Protein AF-A0A7C6B084-F1 (afdb_monomer_lite)

Sequence (262 aa):
EENTLIFFYSDNGGPTPQTTSRNDPLRGYKGQVFEGGIRVPFLMQWKGVIPAGKVYEKPVMAFDISVTALAAAKIAVPADEPLDGVNLIPFVTGQQTGAPHEVLFWRAGLQHAVRMGDWKLVQTVGAGGQDMLFNLAEDIAETRDLAGEKPEVLRQLQAAFQEWDKQMMPAQWVRQDARSAEADGKPRAGIFQGTSPLRQAGRRIDEIFQAADRDGDAKLSRDEFPRSAVFSAIDADGDGFVTINEVRAYYSTQRTQSSTNP

Foldseek 3Di:
DQLDKDKDKDPWAAPVVVDVGDQPPWDDGDPFPTCNTHPIDIDIDHPNQADPPDDDDADAHPQQVVQLVCVSVVHDDDPVDDGPHHRCRCVRNVVDDDHPDQKDKDDDPPWIWMDGGQKMWTFDDDDPTDIFIDRCVVCVHSPDGCCVVCVVVVVVRVVVHVVVVVPDDPDPDDDQDPVQADPVSHGDPPCPPRAHVVNVVLVVLVVLQVVLCPVPPQKHACVSDPCNVCQVVLPPVPPRIHHSVSVVVSVSVVVVVVVPDD

Structure (mmCIF, N/CA/C/O backbone):
data_AF-A0A7C6B084-F1
#
_entry.id   AF-A0A7C6B084-F1
#
loop_
_atom_site.group_PDB
_atom_site.id
_atom_site.type_symbol
_atom_site.label_atom_id
_atom_site.label_alt_id
_atom_site.label_comp_id
_atom_site.label_asym_id
_atom_site.label_entity_id
_atom_site.label_seq_id
_atom_site.pdbx_PDB_ins_code
_atom_site.Cartn_x
_atom_site.Cartn_y
_atom_site.Cartn_z
_atom_site.occupancy
_atom_site.B_iso_or_equiv
_atom_site.auth_seq_id
_atom_site.auth_comp_id
_atom_site.auth_asym_id
_atom_site.auth_atom_id
_atom_site.pdbx_PDB_model_num
ATOM 1 N N . GLU A 1 1 ? -21.321 8.885 19.130 1.00 77.44 1 GLU A N 1
ATOM 2 C CA . GLU A 1 1 ? -19.850 8.846 18.963 1.00 77.44 1 GLU A CA 1
ATOM 3 C C . GLU A 1 1 ? -19.091 8.353 20.197 1.00 77.44 1 GLU A C 1
ATOM 5 O O . GLU A 1 1 ? -18.051 7.740 20.006 1.00 77.44 1 GLU A O 1
ATOM 10 N N . GLU A 1 2 ? -19.571 8.549 21.437 1.00 95.06 2 GLU A N 1
ATOM 11 C CA . GLU A 1 2 ? -18.884 7.994 22.629 1.00 95.06 2 GLU A CA 1
ATOM 12 C C . GLU A 1 2 ? -18.690 6.471 22.558 1.00 95.06 2 GLU A C 1
ATOM 14 O O . GLU A 1 2 ? -17.625 5.958 22.888 1.00 95.06 2 GLU A O 1
ATOM 19 N N . ASN A 1 3 ? -19.690 5.757 22.039 1.00 96.19 3 ASN A N 1
ATOM 20 C CA . ASN A 1 3 ? -19.657 4.312 21.819 1.00 96.19 3 ASN A CA 1
ATOM 21 C C . ASN A 1 3 ? -19.870 3.967 20.336 1.00 96.19 3 ASN A C 1
ATOM 23 O O . ASN A 1 3 ? -20.733 3.169 19.978 1.00 96.19 3 ASN A O 1
ATOM 27 N N . THR A 1 4 ? -19.168 4.670 19.448 1.00 97.62 4 THR A N 1
ATOM 28 C CA . THR A 1 4 ? -19.236 4.427 18.004 1.00 97.62 4 THR A CA 1
ATOM 29 C C . THR A 1 4 ? -17.837 4.545 17.430 1.00 97.62 4 THR A C 1
ATOM 31 O O . THR A 1 4 ? -17.255 5.626 17.480 1.00 97.62 4 THR A O 1
ATOM 34 N N . LEU A 1 5 ? -17.324 3.442 16.889 1.00 98.25 5 LEU A N 1
ATOM 35 C CA . LEU A 1 5 ? -16.093 3.428 16.112 1.00 98.25 5 LEU A CA 1
ATOM 36 C C . LEU A 1 5 ? -16.429 3.758 14.655 1.00 98.25 5 LEU A C 1
ATOM 38 O O . LEU A 1 5 ? -17.213 3.056 14.020 1.00 98.25 5 LEU A O 1
ATOM 42 N N . ILE A 1 6 ? -15.856 4.844 14.147 1.00 98.31 6 ILE A N 1
ATOM 43 C CA . ILE A 1 6 ? -16.058 5.336 12.785 1.00 98.31 6 ILE A CA 1
ATOM 44 C C . ILE A 1 6 ? -14.738 5.217 12.031 1.00 98.31 6 ILE A C 1
ATOM 46 O O . ILE A 1 6 ? -13.702 5.666 12.524 1.00 98.31 6 ILE A O 1
ATOM 50 N N . PHE A 1 7 ? -14.806 4.667 10.821 1.00 98.38 7 PHE A N 1
ATOM 51 C CA . PHE A 1 7 ? -13.728 4.691 9.840 1.00 98.38 7 PHE A CA 1
ATOM 52 C C . PHE A 1 7 ? -14.169 5.505 8.628 1.00 98.38 7 PHE A C 1
ATOM 54 O O . PHE A 1 7 ? -15.284 5.336 8.136 1.00 98.38 7 PHE A O 1
ATOM 61 N N . PHE A 1 8 ? -13.284 6.354 8.123 1.00 98.31 8 PHE A N 1
ATOM 62 C CA . PHE A 1 8 ? -13.461 7.033 6.845 1.00 98.31 8 PHE A CA 1
ATOM 63 C C . PHE A 1 8 ? -12.199 6.839 6.012 1.00 98.31 8 PHE A C 1
ATOM 65 O O . PHE A 1 8 ? -11.113 7.211 6.452 1.00 98.31 8 PHE A O 1
ATOM 72 N N . TYR A 1 9 ? -12.335 6.249 4.827 1.00 97.94 9 TYR A N 1
ATOM 73 C CA . TYR A 1 9 ? -11.218 6.009 3.919 1.00 97.94 9 TYR A CA 1
ATOM 74 C C . TYR A 1 9 ? -11.694 5.891 2.466 1.00 97.94 9 TYR A C 1
ATOM 76 O O . TYR A 1 9 ? -12.887 5.720 2.213 1.00 97.94 9 TYR A O 1
ATOM 84 N N . SER A 1 10 ? -10.761 6.002 1.518 1.00 97.88 10 SER A N 1
ATOM 85 C CA . SER A 1 10 ? -11.019 5.770 0.087 1.00 97.88 10 SER A CA 1
ATOM 86 C C . SER A 1 10 ? -10.691 4.326 -0.304 1.00 97.88 10 SER A C 1
ATOM 88 O O . SER A 1 10 ? -9.764 3.736 0.244 1.00 97.88 10 SER A O 1
ATOM 90 N N . ASP A 1 11 ? -11.401 3.765 -1.283 1.00 97.00 11 ASP A N 1
ATOM 91 C CA . ASP A 1 11 ? -11.164 2.404 -1.793 1.00 97.00 11 ASP A CA 1
ATOM 92 C C . ASP A 1 11 ? -9.866 2.288 -2.617 1.00 97.00 11 ASP A C 1
ATOM 94 O O . ASP A 1 11 ? -9.271 1.217 -2.721 1.00 97.00 11 ASP A O 1
ATOM 98 N N . ASN A 1 12 ? -9.443 3.385 -3.243 1.00 97.69 12 ASN A N 1
ATOM 99 C CA . ASN A 1 12 ? -8.183 3.541 -3.969 1.00 97.69 12 ASN A CA 1
ATOM 100 C C . ASN A 1 12 ? -7.807 5.023 -4.073 1.00 97.69 12 ASN A C 1
ATOM 102 O O . ASN A 1 12 ? -8.582 5.916 -3.713 1.00 97.69 12 ASN A O 1
ATOM 106 N N . GLY A 1 13 ? -6.599 5.279 -4.573 1.00 97.75 13 GLY A N 1
ATOM 107 C CA . GLY A 1 13 ? -6.184 6.616 -4.971 1.00 97.75 13 GLY A CA 1
ATOM 108 C C . GLY A 1 13 ? -7.022 7.178 -6.122 1.00 97.75 13 GLY A C 1
ATOM 109 O O . GLY A 1 13 ? -7.636 6.438 -6.895 1.00 97.75 13 GLY A O 1
ATOM 110 N N . GLY A 1 14 ? -7.054 8.505 -6.246 1.00 97.19 14 GLY A N 1
ATOM 111 C CA . GLY A 1 14 ? -7.917 9.199 -7.199 1.00 97.19 14 GLY A CA 1
ATOM 112 C C . GLY A 1 14 ? -7.590 8.856 -8.661 1.00 97.19 14 GLY A C 1
ATOM 113 O O . GLY A 1 14 ? -6.411 8.736 -9.003 1.00 97.19 14 GLY A O 1
ATOM 114 N N . PRO A 1 15 ? -8.591 8.697 -9.549 1.00 95.44 15 PRO A N 1
ATOM 115 C CA . PRO A 1 15 ? -8.397 8.537 -10.991 1.00 95.44 15 PRO A CA 1
ATOM 116 C C . PRO A 1 15 ? -8.126 9.901 -11.647 1.00 95.44 15 PRO A C 1
ATOM 118 O O . PRO A 1 15 ? -8.986 10.469 -12.328 1.00 95.44 15 PRO A O 1
ATOM 121 N N . THR A 1 16 ? -6.937 10.458 -11.397 1.00 91.56 16 THR A N 1
ATOM 122 C CA . THR A 1 16 ? -6.570 11.828 -11.802 1.00 91.56 16 THR A CA 1
ATOM 123 C C . THR A 1 16 ? -6.657 12.091 -13.310 1.00 91.56 16 THR A C 1
ATOM 125 O O . THR A 1 16 ? -7.073 13.189 -13.667 1.00 91.56 16 THR A O 1
ATOM 128 N N . PRO A 1 17 ? -6.388 11.133 -14.226 1.00 88.25 17 PRO A N 1
ATOM 129 C CA . PRO A 1 17 ? -6.592 11.380 -15.655 1.00 88.25 17 PRO A CA 1
ATOM 130 C C . PRO A 1 17 ? -8.067 11.397 -16.083 1.00 88.25 17 PRO A C 1
ATOM 132 O O . PRO A 1 17 ? -8.372 11.844 -17.183 1.00 88.25 17 PRO A O 1
ATOM 135 N N . GLN A 1 18 ? -8.981 10.862 -15.265 1.00 89.75 18 GLN A N 1
ATOM 136 C CA . GLN A 1 18 ? -10.402 10.721 -15.610 1.00 89.75 18 GLN A CA 1
ATOM 137 C C . GLN A 1 18 ? -11.310 11.690 -14.847 1.00 89.75 18 GLN A C 1
ATOM 139 O O . GLN A 1 18 ? -12.485 11.821 -15.182 1.00 89.75 18 GLN A O 1
ATOM 144 N N . THR A 1 19 ? -10.804 12.333 -13.797 1.00 90.88 19 THR A N 1
ATOM 145 C CA . THR A 1 19 ? -11.599 13.164 -12.887 1.00 90.88 19 THR A CA 1
ATOM 146 C C . THR A 1 19 ? -10.789 14.353 -12.385 1.00 90.88 19 THR A C 1
ATOM 148 O O . THR A 1 19 ? -9.596 14.462 -12.637 1.00 90.88 19 THR A O 1
ATOM 151 N N . THR A 1 20 ? -11.417 15.232 -11.606 1.00 94.56 20 THR A N 1
ATOM 152 C CA . THR A 1 20 ? -10.744 16.359 -10.944 1.00 94.56 20 THR A CA 1
ATOM 153 C C . THR A 1 20 ? -10.041 15.965 -9.638 1.00 94.56 20 THR A C 1
ATOM 155 O O . THR A 1 20 ? -9.687 16.841 -8.848 1.00 94.56 20 THR A O 1
ATOM 158 N N . SER A 1 21 ? -9.879 14.665 -9.356 1.00 96.94 21 SER A N 1
ATOM 159 C CA . SER A 1 21 ? -9.160 14.199 -8.166 1.00 96.94 21 SER A CA 1
ATOM 160 C C . SER A 1 21 ? -7.687 14.610 -8.212 1.00 96.94 21 SER A C 1
ATOM 162 O O . SER A 1 21 ? -7.094 14.668 -9.289 1.00 96.94 21 SER A O 1
ATOM 164 N N . ARG A 1 22 ? -7.085 14.828 -7.041 1.00 96.81 22 ARG A N 1
ATOM 165 C CA . ARG A 1 22 ? -5.654 15.101 -6.880 1.00 96.81 22 ARG A CA 1
ATOM 166 C C . ARG A 1 22 ? -5.077 14.153 -5.838 1.00 96.81 22 ARG A C 1
ATOM 168 O O . ARG A 1 22 ? -5.680 13.988 -4.782 1.00 96.81 22 ARG A O 1
ATOM 175 N N . ASN A 1 23 ? -3.915 13.581 -6.139 1.00 97.88 23 ASN A N 1
ATOM 176 C CA . ASN A 1 23 ? -3.179 12.697 -5.229 1.00 97.88 23 ASN A CA 1
ATOM 177 C C . ASN A 1 23 ? -1.885 13.345 -4.713 1.00 97.88 23 ASN A C 1
ATOM 179 O O . ASN A 1 23 ? -1.072 12.654 -4.114 1.00 97.88 23 ASN A O 1
ATOM 183 N N . ASP A 1 24 ? -1.667 14.643 -4.960 1.00 96.75 24 ASP A N 1
ATOM 184 C CA . ASP A 1 24 ? -0.428 15.326 -4.578 1.00 96.75 24 ASP A CA 1
ATOM 185 C C . ASP A 1 24 ? -0.102 15.137 -3.080 1.00 96.75 24 ASP A C 1
ATOM 187 O O . ASP A 1 24 ? -1.008 15.233 -2.246 1.00 96.75 24 ASP A O 1
ATOM 191 N N . PRO A 1 25 ? 1.175 14.907 -2.713 1.00 97.38 25 PRO A N 1
ATOM 192 C CA . PRO A 1 25 ? 2.366 14.875 -3.574 1.00 97.38 25 PRO A CA 1
ATOM 193 C C . PRO A 1 25 ? 2.671 13.487 -4.178 1.00 97.38 25 PRO A C 1
ATOM 195 O O . PRO A 1 25 ? 3.772 13.261 -4.670 1.00 97.38 25 PRO A O 1
ATOM 198 N N . LEU A 1 26 ? 1.743 12.533 -4.094 1.00 98.56 26 LEU A N 1
ATOM 199 C CA . LEU A 1 26 ? 1.990 11.127 -4.405 1.00 98.56 26 LEU A CA 1
ATOM 200 C C . LEU A 1 26 ? 1.998 10.865 -5.917 1.00 98.56 26 LEU A C 1
ATOM 202 O O . LEU A 1 26 ? 1.157 11.379 -6.661 1.00 98.56 26 LEU A O 1
ATOM 206 N N . ARG A 1 27 ? 2.912 10.002 -6.370 1.00 96.75 27 ARG A N 1
ATOM 207 C CA . ARG A 1 27 ? 2.994 9.586 -7.773 1.00 96.75 27 ARG A CA 1
ATOM 208 C C . ARG A 1 27 ? 1.916 8.566 -8.110 1.00 96.75 27 ARG A C 1
ATOM 210 O O . ARG A 1 27 ? 1.614 7.664 -7.340 1.00 96.75 27 ARG A O 1
ATOM 217 N N . GLY A 1 28 ? 1.373 8.676 -9.315 1.00 94.94 28 GLY A N 1
ATOM 218 C CA . GLY A 1 28 ? 0.396 7.731 -9.840 1.00 94.94 28 GLY A CA 1
ATOM 219 C C . GLY A 1 28 ? -1.039 7.982 -9.379 1.00 94.94 28 GLY A C 1
ATOM 220 O O . GLY A 1 28 ? -1.379 8.995 -8.766 1.00 94.94 28 GLY A O 1
ATOM 221 N N . TYR A 1 29 ? -1.917 7.072 -9.777 1.00 95.56 29 TYR A N 1
ATOM 222 C CA . TYR A 1 29 ? -3.366 7.214 -9.646 1.00 95.56 29 TYR A CA 1
ATOM 223 C C . TYR A 1 29 ? -4.053 5.849 -9.627 1.00 95.56 29 TYR A C 1
ATOM 225 O O . TYR A 1 29 ? -3.398 4.805 -9.700 1.00 95.56 29 TYR A O 1
ATOM 233 N N . LYS A 1 30 ? -5.390 5.852 -9.539 1.00 95.62 30 LYS A N 1
ATOM 234 C CA . LYS A 1 30 ? -6.231 4.647 -9.554 1.00 95.62 30 LYS A CA 1
ATOM 235 C C . LYS A 1 30 ? -5.738 3.581 -10.538 1.00 95.62 30 LYS A C 1
ATOM 237 O O . LYS A 1 30 ? -5.617 3.827 -11.737 1.00 95.62 30 LYS A O 1
ATOM 242 N N . GLY A 1 31 ? -5.552 2.363 -10.032 1.00 90.88 31 GLY A N 1
ATOM 243 C CA . GLY A 1 31 ? -5.146 1.203 -10.831 1.00 90.88 31 GLY A CA 1
ATOM 244 C C . GLY A 1 31 ? -3.636 1.051 -11.019 1.00 90.88 31 GLY A C 1
ATOM 245 O O . GLY A 1 31 ? -3.226 0.172 -11.770 1.00 90.88 31 GLY A O 1
ATOM 246 N N . GLN A 1 32 ? -2.831 1.879 -10.353 1.00 92.69 32 GLN A N 1
ATOM 247 C CA . GLN A 1 32 ? -1.377 1.752 -10.278 1.00 92.69 32 GLN A CA 1
ATOM 248 C C . GLN A 1 32 ? -0.935 1.400 -8.852 1.00 92.69 32 GLN A C 1
ATOM 250 O O . GLN A 1 32 ? -1.669 1.632 -7.894 1.00 92.69 32 GLN A O 1
ATOM 255 N N . VAL A 1 33 ? 0.280 0.868 -8.719 1.00 95.94 33 VAL A N 1
ATOM 256 C CA . VAL A 1 33 ? 0.888 0.459 -7.435 1.00 95.94 33 VAL A CA 1
ATOM 257 C C . VAL A 1 33 ? 1.874 1.491 -6.847 1.00 95.94 33 VAL A C 1
ATOM 259 O O . VAL A 1 33 ? 2.460 1.271 -5.787 1.00 95.94 33 VAL A O 1
ATOM 262 N N . PHE A 1 34 ? 2.027 2.650 -7.495 1.00 97.56 34 PHE A N 1
ATOM 263 C CA . PHE A 1 34 ? 2.653 3.839 -6.893 1.00 97.56 34 PHE A CA 1
ATOM 264 C C . PHE A 1 34 ? 1.800 4.387 -5.733 1.00 97.56 34 PHE A C 1
ATOM 266 O O . PHE A 1 34 ? 0.607 4.086 -5.661 1.00 97.56 34 PHE A O 1
ATOM 273 N N . GLU A 1 35 ? 2.377 5.185 -4.826 1.00 98.56 35 GLU A N 1
ATOM 274 C CA . GLU A 1 35 ? 1.709 5.682 -3.608 1.00 98.56 35 GLU A CA 1
ATOM 275 C C . GLU A 1 35 ? 0.372 6.360 -3.931 1.00 98.56 35 GLU A C 1
ATOM 277 O O . GLU A 1 35 ? -0.616 6.113 -3.253 1.00 98.56 35 GLU A O 1
ATOM 282 N N . GLY A 1 36 ? 0.280 7.131 -5.011 1.00 98.12 36 GLY A N 1
ATOM 283 C CA . GLY A 1 36 ? -0.950 7.807 -5.426 1.00 98.12 36 GLY A CA 1
ATOM 284 C C . GLY A 1 36 ? -2.058 6.870 -5.910 1.00 98.12 36 GLY A C 1
ATOM 285 O O . GLY A 1 36 ? -3.181 7.320 -6.103 1.00 98.12 36 GLY A O 1
ATOM 286 N N . GLY A 1 37 ? -1.783 5.580 -6.117 1.00 97.31 37 GLY A N 1
ATOM 287 C CA . GLY A 1 37 ? -2.794 4.560 -6.401 1.00 97.31 37 GLY A CA 1
ATOM 288 C C . GLY A 1 37 ? -3.249 3.767 -5.171 1.00 97.31 37 GLY A C 1
ATOM 289 O O . GLY A 1 37 ? -4.412 3.358 -5.122 1.00 97.31 37 GLY A O 1
ATOM 290 N N . ILE A 1 38 ? -2.366 3.575 -4.181 1.00 97.81 38 ILE A N 1
ATOM 291 C CA . ILE A 1 38 ? -2.575 2.647 -3.049 1.00 97.81 38 ILE A CA 1
ATOM 292 C C . ILE A 1 38 ? -2.602 3.306 -1.663 1.00 97.81 38 ILE A C 1
ATOM 294 O O . ILE A 1 38 ? -3.140 2.718 -0.728 1.00 97.81 38 ILE A O 1
ATOM 298 N N . ARG A 1 39 ? -2.062 4.518 -1.508 1.00 98.50 39 ARG A N 1
ATOM 299 C CA . ARG A 1 39 ? -2.103 5.287 -0.262 1.00 98.50 39 ARG A CA 1
ATOM 300 C C . ARG A 1 39 ? -3.266 6.264 -0.311 1.00 98.50 39 ARG A C 1
ATOM 302 O O . ARG A 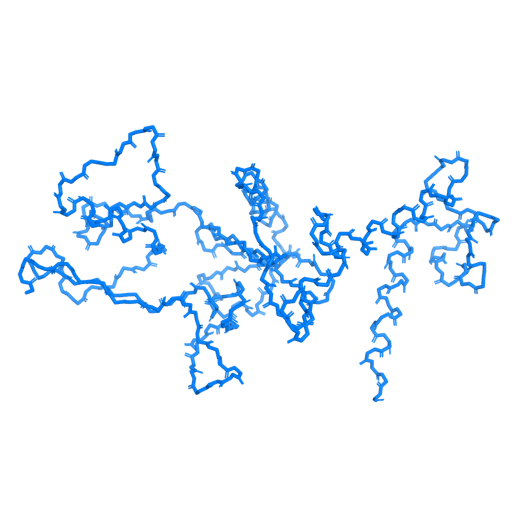1 39 ? -3.361 7.111 -1.194 1.00 98.50 39 ARG A O 1
ATOM 309 N N . VAL A 1 40 ? -4.156 6.129 0.663 1.00 98.44 40 VAL A N 1
ATOM 310 C CA . VAL A 1 40 ? -5.443 6.826 0.706 1.00 98.44 40 VAL A CA 1
ATOM 311 C C . VAL A 1 40 ? -5.594 7.624 2.000 1.00 98.44 40 VAL A C 1
ATOM 313 O O . VAL A 1 40 ? -4.952 7.290 3.000 1.00 98.44 40 VAL A O 1
ATOM 316 N N . PRO A 1 41 ? -6.459 8.654 2.027 1.00 98.19 41 PRO A N 1
ATOM 317 C CA . PRO A 1 41 ? -6.924 9.225 3.283 1.00 98.19 41 PRO A CA 1
ATOM 318 C C . PRO A 1 41 ? -7.538 8.132 4.161 1.00 98.19 41 PRO A C 1
ATOM 320 O O . PRO A 1 41 ? -8.314 7.314 3.667 1.00 98.19 41 PRO A O 1
ATOM 323 N N . PHE A 1 42 ? -7.200 8.133 5.447 1.00 98.38 42 PHE A N 1
ATOM 324 C CA . PHE A 1 42 ? -7.714 7.185 6.429 1.00 98.38 42 PHE A CA 1
ATOM 325 C C . PHE A 1 42 ? -7.893 7.903 7.766 1.00 98.38 42 PHE A C 1
ATOM 327 O O . PHE A 1 42 ? -6.943 8.466 8.309 1.00 98.38 42 PHE A O 1
ATOM 334 N N . LEU A 1 43 ? -9.112 7.893 8.296 1.00 98.31 43 LEU A N 1
ATOM 335 C CA . LEU A 1 43 ? -9.470 8.489 9.577 1.00 98.31 43 LEU A CA 1
ATOM 336 C C . LEU A 1 43 ? -10.162 7.444 10.443 1.00 98.31 43 LEU A C 1
ATOM 338 O O . LEU A 1 43 ? -11.000 6.681 9.958 1.00 98.31 43 LEU A O 1
ATOM 342 N N . MET A 1 44 ? -9.848 7.464 11.735 1.00 97.88 44 MET A N 1
ATOM 343 C CA . MET A 1 44 ? -10.498 6.640 12.745 1.00 97.88 44 MET A CA 1
ATOM 344 C C . MET A 1 44 ? -10.947 7.527 13.905 1.00 97.88 44 MET A C 1
ATOM 346 O O . MET A 1 44 ? -10.172 8.347 14.396 1.00 97.88 44 MET A O 1
ATOM 350 N N . GLN A 1 45 ? -12.194 7.373 14.345 1.00 98.00 45 GLN A N 1
ATOM 351 C CA . GLN A 1 45 ? -12.752 8.140 15.456 1.00 98.00 45 GLN A CA 1
ATOM 352 C C . GLN A 1 45 ? -13.534 7.232 16.399 1.00 98.00 45 GLN A C 1
ATOM 354 O O . GLN A 1 45 ? -14.401 6.475 15.973 1.00 98.00 45 GLN A O 1
ATOM 359 N N . TRP A 1 46 ? -13.267 7.366 17.697 1.00 98.06 46 TRP A N 1
ATOM 360 C CA . TRP A 1 46 ? -14.073 6.779 18.761 1.00 98.06 46 TRP A CA 1
ATOM 361 C C . TRP A 1 46 ? -13.866 7.601 20.034 1.00 98.06 46 TRP A C 1
ATOM 363 O O . TRP A 1 46 ? -12.845 7.453 20.698 1.00 98.06 46 TRP A O 1
ATOM 373 N N . LYS A 1 47 ? -14.806 8.499 20.362 1.00 96.94 47 LYS A N 1
ATOM 374 C CA . LYS A 1 47 ? -14.598 9.528 21.405 1.00 96.94 47 LYS A CA 1
ATOM 375 C C . LYS A 1 47 ? -14.255 8.953 22.783 1.00 96.94 47 LYS A C 1
ATOM 377 O O . LYS A 1 47 ? -13.393 9.501 23.460 1.00 96.94 47 LYS A O 1
ATOM 382 N N . GLY A 1 48 ? -14.860 7.823 23.152 1.00 96.69 48 GLY A N 1
ATOM 383 C CA . GLY A 1 48 ? -14.605 7.168 24.434 1.00 96.69 48 GLY A CA 1
ATOM 384 C C . GLY A 1 48 ? -13.299 6.366 24.517 1.00 96.69 48 GLY A C 1
ATOM 385 O O . GLY A 1 48 ? -13.001 5.847 25.589 1.00 96.69 48 GLY A O 1
ATOM 386 N N . VAL A 1 49 ? -12.542 6.214 23.419 1.00 97.44 49 VAL A N 1
ATOM 387 C CA . VAL A 1 49 ? -11.382 5.297 23.355 1.00 97.44 49 VAL A CA 1
ATOM 388 C C . VAL A 1 49 ? -10.157 5.921 22.686 1.00 97.44 49 VAL A C 1
ATOM 390 O O . VAL A 1 49 ? -9.054 5.828 23.218 1.00 97.44 49 VAL A O 1
ATOM 393 N N . ILE A 1 50 ? -10.321 6.537 21.516 1.00 97.69 50 ILE A N 1
ATOM 394 C CA . ILE A 1 50 ? -9.216 7.028 20.686 1.00 97.69 50 ILE A CA 1
ATOM 395 C C . ILE A 1 50 ? -8.953 8.506 21.009 1.00 97.69 50 ILE A C 1
ATOM 397 O O . ILE A 1 50 ? -9.878 9.318 20.908 1.00 97.69 50 ILE A O 1
ATOM 401 N N . PRO A 1 51 ? -7.706 8.896 21.342 1.00 96.56 51 PRO A N 1
ATOM 402 C CA . PRO A 1 51 ? -7.363 10.291 21.588 1.00 96.56 51 PRO A CA 1
ATOM 403 C C . PRO A 1 51 ? -7.656 11.185 20.375 1.00 96.56 51 PRO A C 1
ATOM 405 O O . PRO A 1 51 ? -7.232 10.904 19.254 1.00 96.56 51 PRO A O 1
ATOM 408 N N . ALA A 1 52 ? -8.346 12.301 20.604 1.00 97.44 52 ALA A N 1
ATOM 409 C CA . ALA A 1 52 ? -8.664 13.259 19.550 1.00 97.44 52 ALA A CA 1
ATOM 410 C C . ALA A 1 52 ? -7.417 14.008 19.042 1.00 97.44 52 ALA A C 1
ATOM 412 O O . ALA A 1 52 ? -6.478 14.274 19.795 1.00 97.44 52 ALA A O 1
ATOM 413 N N . GLY A 1 53 ? -7.435 14.394 17.761 1.00 96.75 53 GLY A N 1
ATOM 414 C CA . GLY A 1 53 ? -6.422 15.273 17.163 1.00 96.75 53 GLY A CA 1
ATOM 415 C C . GLY A 1 53 ? -5.026 14.657 17.031 1.00 96.75 53 GLY A C 1
ATOM 416 O O . GLY A 1 53 ? -4.045 15.392 16.937 1.00 96.75 53 GLY A O 1
ATOM 417 N N . LYS A 1 54 ? -4.913 13.325 17.061 1.00 96.94 54 LYS A N 1
ATOM 418 C CA . LYS A 1 54 ? -3.646 12.615 16.861 1.00 96.94 54 LYS A CA 1
ATOM 419 C C . LYS A 1 54 ? -3.482 12.163 15.415 1.00 96.94 54 LYS A C 1
ATOM 421 O O . LYS A 1 54 ? -4.447 11.788 14.758 1.00 96.94 54 LYS A O 1
ATOM 426 N N . VAL A 1 55 ? -2.232 12.169 14.962 1.00 97.44 55 VAL A N 1
ATOM 427 C CA . VAL A 1 55 ? -1.800 11.572 13.698 1.00 97.44 55 VAL A CA 1
ATOM 428 C C . VAL A 1 55 ? -0.980 10.334 14.034 1.00 97.44 55 VAL A C 1
ATOM 430 O O . VAL A 1 55 ? -0.078 10.394 14.869 1.00 97.44 55 VAL A O 1
ATOM 433 N N . TYR A 1 56 ? -1.314 9.216 13.399 1.00 97.56 56 TYR A N 1
ATOM 434 C CA . TYR A 1 56 ? -0.535 7.988 13.462 1.00 97.56 56 TYR A CA 1
ATOM 435 C C . TYR A 1 56 ? 0.204 7.821 12.134 1.00 97.56 56 TYR A C 1
ATOM 437 O O . TYR A 1 56 ? -0.424 7.731 11.083 1.00 97.56 56 TYR A O 1
ATOM 445 N N . GLU A 1 57 ? 1.536 7.843 12.170 1.00 96.06 57 GLU A N 1
ATOM 446 C CA . GLU A 1 57 ? 2.355 7.942 10.952 1.00 96.06 57 GLU A CA 1
ATOM 447 C C . GLU A 1 57 ? 2.839 6.593 10.413 1.00 96.06 57 GLU A C 1
ATOM 449 O O . GLU A 1 57 ? 3.372 6.525 9.304 1.00 96.06 57 GLU A O 1
ATOM 454 N N . LYS A 1 58 ? 2.687 5.507 11.183 1.00 97.00 58 LYS A N 1
ATOM 455 C CA . LYS A 1 58 ? 3.146 4.187 10.738 1.00 97.00 58 LYS A CA 1
ATOM 456 C C . LYS A 1 58 ? 2.137 3.553 9.772 1.00 97.00 58 LYS A C 1
ATOM 458 O O . LYS A 1 58 ? 0.942 3.825 9.892 1.00 97.00 58 LYS A O 1
ATOM 463 N N . PRO A 1 59 ? 2.597 2.723 8.816 1.00 97.44 59 PRO A N 1
ATOM 464 C CA . PRO A 1 59 ? 1.716 2.114 7.825 1.00 97.44 59 PRO A CA 1
ATOM 465 C C . PRO A 1 59 ? 0.623 1.261 8.471 1.00 97.44 59 PRO A C 1
ATOM 467 O O . PRO A 1 59 ? 0.903 0.474 9.370 1.00 97.44 59 PRO A O 1
ATOM 470 N N . VAL A 1 60 ? -0.598 1.403 7.964 1.00 98.06 60 VAL A N 1
ATOM 471 C CA . VAL A 1 60 ? -1.764 0.558 8.262 1.00 98.06 60 VAL A CA 1
ATOM 472 C C . VAL A 1 60 ? -2.365 0.085 6.941 1.00 98.06 60 VAL A C 1
ATOM 474 O O . VAL A 1 60 ? -2.066 0.653 5.885 1.00 98.06 60 VAL A O 1
ATOM 477 N N . MET A 1 61 ? -3.232 -0.919 6.981 1.00 97.12 61 MET A N 1
ATOM 478 C CA . MET A 1 61 ? -3.924 -1.428 5.798 1.00 97.12 61 MET A CA 1
ATOM 479 C C . MET A 1 61 ? -5.429 -1.564 6.035 1.00 97.12 61 MET A C 1
ATOM 481 O O . MET A 1 61 ? -5.890 -1.725 7.158 1.00 97.12 61 MET A O 1
ATOM 485 N N . ALA A 1 62 ? -6.227 -1.536 4.965 1.00 97.38 62 ALA A N 1
ATOM 486 C CA . ALA A 1 62 ? -7.687 -1.603 5.083 1.00 97.38 62 ALA A CA 1
ATOM 487 C C . ALA A 1 62 ? -8.187 -2.880 5.793 1.00 97.38 62 ALA A C 1
ATOM 489 O O . ALA A 1 62 ? -9.245 -2.854 6.417 1.00 97.38 62 ALA A O 1
ATOM 490 N N . PHE A 1 63 ? -7.426 -3.981 5.749 1.00 97.06 63 PHE A N 1
ATOM 491 C CA . PHE A 1 63 ? -7.775 -5.236 6.431 1.00 97.06 63 PHE A CA 1
ATOM 492 C C . PHE A 1 63 ? -7.778 -5.098 7.960 1.00 97.06 63 PHE A C 1
ATOM 494 O O . PHE A 1 63 ? -8.527 -5.800 8.642 1.00 97.06 63 PHE A O 1
ATOM 501 N N . ASP A 1 64 ? -7.028 -4.131 8.495 1.00 98.44 64 ASP A N 1
ATOM 502 C CA . ASP A 1 64 ? -7.003 -3.813 9.922 1.00 98.44 64 ASP A CA 1
ATOM 503 C C . ASP A 1 64 ? -8.367 -3.340 10.436 1.00 98.44 64 ASP A C 1
ATOM 505 O O . ASP A 1 64 ? -8.683 -3.525 11.611 1.00 98.44 64 ASP A O 1
ATOM 509 N N . ILE A 1 65 ? -9.211 -2.762 9.568 1.00 98.31 65 ILE A N 1
ATOM 510 C CA . ILE A 1 65 ? -10.568 -2.324 9.927 1.00 98.31 65 ILE A CA 1
ATOM 511 C C . ILE A 1 65 ? -11.371 -3.508 10.466 1.00 98.31 65 ILE A C 1
ATOM 513 O O . ILE A 1 65 ? -11.995 -3.396 11.521 1.00 98.31 65 ILE A O 1
ATOM 517 N N . SER A 1 66 ? -11.326 -4.650 9.774 1.00 96.94 66 SER A N 1
ATOM 518 C CA . SER A 1 66 ? -12.072 -5.852 10.157 1.00 96.94 66 SER A CA 1
ATOM 519 C C . SER A 1 66 ? -11.622 -6.372 11.519 1.00 96.94 66 SER A C 1
ATOM 521 O O . SER A 1 66 ? -12.449 -6.600 12.400 1.00 96.94 66 SER A O 1
ATOM 523 N N . VAL A 1 67 ? -10.310 -6.498 11.730 1.00 97.88 67 VAL A N 1
ATOM 524 C CA . VAL A 1 67 ? -9.753 -7.034 12.983 1.00 97.88 67 VAL A CA 1
ATOM 525 C C . VAL A 1 67 ? -9.961 -6.065 14.149 1.00 97.88 67 VAL A C 1
ATOM 527 O O . VAL A 1 67 ? -10.318 -6.479 15.252 1.00 97.88 67 VAL A O 1
ATOM 530 N N . THR A 1 68 ? -9.839 -4.762 13.900 1.00 98.38 68 THR A N 1
ATOM 531 C CA . THR A 1 68 ? -10.137 -3.713 14.883 1.00 98.38 68 THR A CA 1
ATOM 532 C C . THR A 1 68 ?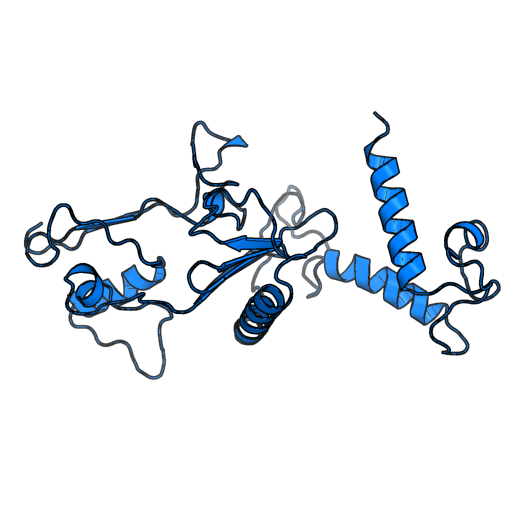 -11.622 -3.706 15.267 1.00 98.38 68 THR A C 1
ATOM 534 O O . THR A 1 68 ? -11.952 -3.592 16.449 1.00 98.38 68 THR A O 1
ATOM 537 N N . ALA A 1 69 ? -12.531 -3.878 14.303 1.00 98.19 69 ALA A N 1
ATOM 538 C CA . ALA A 1 69 ? -13.969 -3.947 14.560 1.00 98.19 69 ALA A CA 1
ATOM 539 C C . ALA A 1 69 ? -14.359 -5.202 15.359 1.00 98.19 69 ALA A C 1
ATOM 541 O O . ALA A 1 69 ? -15.129 -5.097 16.315 1.00 98.19 69 ALA A O 1
ATOM 542 N N . LEU A 1 70 ? -13.794 -6.369 15.025 1.00 97.69 70 LEU A N 1
ATOM 543 C CA . LEU A 1 70 ? -13.991 -7.607 15.791 1.00 97.69 70 LEU A CA 1
ATOM 544 C C . LEU A 1 70 ? -13.512 -7.446 17.237 1.00 97.69 70 LEU A C 1
ATOM 546 O O . LEU A 1 70 ? -14.249 -7.768 18.170 1.00 97.69 70 LEU A O 1
ATOM 550 N N . ALA A 1 71 ? -12.328 -6.860 17.437 1.00 97.19 71 ALA A N 1
ATOM 551 C CA . ALA A 1 71 ? -11.801 -6.582 18.768 1.00 97.19 71 ALA A CA 1
ATOM 552 C C . ALA A 1 71 ? -12.700 -5.616 19.562 1.00 97.19 71 ALA A C 1
ATOM 554 O O . ALA A 1 71 ? -12.998 -5.873 20.730 1.00 97.19 71 ALA A O 1
ATOM 555 N N . ALA A 1 72 ? -13.194 -4.544 18.932 1.00 97.38 72 ALA A N 1
ATOM 556 C CA . ALA A 1 72 ? -14.140 -3.612 19.550 1.00 97.38 72 ALA A CA 1
ATOM 557 C C . ALA A 1 72 ? -15.461 -4.298 19.950 1.00 97.38 72 ALA A C 1
ATOM 559 O O . ALA A 1 72 ? -16.026 -3.996 21.003 1.00 97.38 72 ALA A O 1
ATOM 560 N N . ALA A 1 73 ? -15.916 -5.265 19.148 1.00 97.81 73 ALA A N 1
ATOM 561 C CA . ALA A 1 73 ? -17.082 -6.102 19.426 1.00 97.81 73 ALA A CA 1
ATOM 562 C C . ALA A 1 73 ? -16.807 -7.250 20.418 1.00 97.81 73 ALA A C 1
ATOM 564 O O . ALA A 1 73 ? -17.736 -7.973 20.776 1.00 97.81 73 ALA A O 1
ATOM 565 N N . LYS A 1 74 ? -15.559 -7.412 20.885 1.00 97.06 74 LYS A N 1
ATOM 566 C CA . LYS A 1 74 ? -15.107 -8.518 21.748 1.00 97.06 74 LYS A CA 1
ATOM 567 C C . LYS A 1 74 ? -15.306 -9.900 21.111 1.00 97.06 74 LYS A C 1
ATOM 569 O O . LYS A 1 74 ? -15.591 -10.873 21.807 1.00 97.06 74 LYS A O 1
ATOM 574 N N . ILE A 1 75 ? -15.149 -9.980 19.793 1.00 97.25 75 ILE A N 1
ATOM 575 C CA . ILE A 1 75 ? -15.193 -11.221 19.020 1.00 97.25 75 ILE A CA 1
ATOM 576 C C . ILE A 1 75 ? -13.755 -11.671 18.758 1.00 97.25 75 ILE A C 1
ATOM 578 O O . ILE A 1 75 ? -12.939 -10.901 18.252 1.00 97.25 75 ILE A O 1
ATOM 582 N N . ALA A 1 76 ? -13.441 -12.913 19.120 1.00 92.31 76 ALA A N 1
ATOM 583 C CA . ALA A 1 76 ? -12.134 -13.501 18.857 1.00 92.31 76 ALA A CA 1
ATOM 584 C C . ALA A 1 76 ? -12.013 -13.923 17.386 1.00 92.31 76 ALA A C 1
ATOM 586 O O . ALA A 1 76 ? -12.955 -14.478 16.820 1.00 92.31 76 ALA A O 1
ATOM 587 N N . VAL A 1 77 ? -10.844 -13.686 16.791 1.00 91.25 77 VAL A N 1
ATOM 588 C CA . VAL A 1 77 ? -10.482 -14.254 15.486 1.00 91.25 77 VAL A CA 1
ATOM 589 C C . VAL A 1 77 ? -10.064 -15.715 15.708 1.00 91.25 77 VAL A C 1
ATOM 591 O O . VAL A 1 77 ? -9.234 -15.955 16.593 1.00 91.25 77 VAL A O 1
ATOM 594 N N . PRO A 1 78 ? -10.628 -16.689 14.973 1.00 89.00 78 PRO A N 1
ATOM 595 C CA . PRO A 1 78 ? -10.205 -18.084 15.061 1.00 89.00 78 PRO A CA 1
ATOM 596 C C . PRO A 1 78 ? -8.716 -18.244 14.727 1.00 89.00 78 PRO A C 1
ATOM 598 O O . PRO A 1 78 ? -8.205 -17.617 13.803 1.00 89.00 78 PRO A O 1
ATOM 601 N N . ALA A 1 79 ? -8.004 -19.075 15.488 1.00 87.81 79 ALA A N 1
ATOM 602 C CA . ALA A 1 79 ? -6.561 -19.257 15.307 1.00 87.81 79 ALA A CA 1
ATOM 603 C C . ALA A 1 79 ? -6.204 -20.053 14.037 1.00 87.81 79 ALA A C 1
ATOM 605 O O . ALA A 1 79 ? -5.091 -19.945 13.531 1.00 87.81 79 ALA A O 1
ATOM 606 N N . ASP A 1 80 ? -7.139 -20.863 13.549 1.00 93.19 80 ASP A N 1
ATOM 607 C CA . ASP A 1 80 ? -7.053 -21.678 12.338 1.00 93.19 80 ASP A CA 1
ATOM 608 C C . ASP A 1 80 ? -7.461 -20.926 11.062 1.00 93.19 80 ASP A C 1
ATOM 610 O O . ASP A 1 80 ? -7.130 -21.369 9.963 1.00 93.19 80 ASP A O 1
ATOM 614 N N . GLU A 1 81 ? -8.096 -19.761 11.201 1.00 88.56 81 GLU A N 1
ATOM 615 C CA . GLU A 1 81 ? -8.442 -18.852 10.104 1.00 88.56 81 GLU A CA 1
ATOM 616 C C . GLU A 1 81 ? -7.880 -17.446 10.382 1.00 88.56 81 GLU A C 1
ATOM 618 O O . GLU A 1 81 ? -8.635 -16.503 10.650 1.00 88.56 81 GLU A O 1
ATOM 623 N N . PRO A 1 82 ? -6.541 -17.284 10.370 1.00 88.69 82 PRO A N 1
ATOM 624 C CA . PRO A 1 82 ? -5.929 -15.997 10.650 1.00 88.69 82 PRO A CA 1
ATOM 625 C C . PRO A 1 82 ? -6.315 -14.969 9.583 1.00 88.69 82 PRO A C 1
ATOM 627 O O . PRO A 1 82 ? -6.354 -15.256 8.386 1.00 88.69 82 PRO A O 1
ATOM 630 N N . LEU A 1 83 ? -6.578 -13.745 10.036 1.00 94.81 83 LEU A N 1
ATOM 631 C CA . LEU A 1 83 ? -6.785 -12.588 9.174 1.00 94.81 83 LEU A CA 1
ATOM 632 C C . LEU A 1 83 ? -5.460 -11.840 9.005 1.00 94.81 83 LEU A C 1
ATOM 634 O O . LEU A 1 83 ? -4.693 -11.730 9.957 1.00 94.81 83 LEU A O 1
ATOM 638 N N . ASP A 1 84 ? -5.234 -11.269 7.824 1.00 94.88 84 ASP A N 1
ATOM 639 C CA . ASP A 1 84 ? -4.012 -10.505 7.519 1.00 94.88 84 ASP A CA 1
ATOM 640 C C . ASP A 1 84 ? -3.923 -9.160 8.268 1.00 94.88 84 ASP A C 1
ATOM 642 O O . ASP A 1 84 ? -2.849 -8.579 8.393 1.00 94.88 84 ASP A O 1
ATOM 646 N N . GLY A 1 85 ? -5.059 -8.627 8.735 1.00 96.69 85 GLY A N 1
ATOM 647 C CA . GLY A 1 85 ? -5.107 -7.371 9.484 1.00 96.69 85 GLY A CA 1
ATOM 648 C C . GLY A 1 8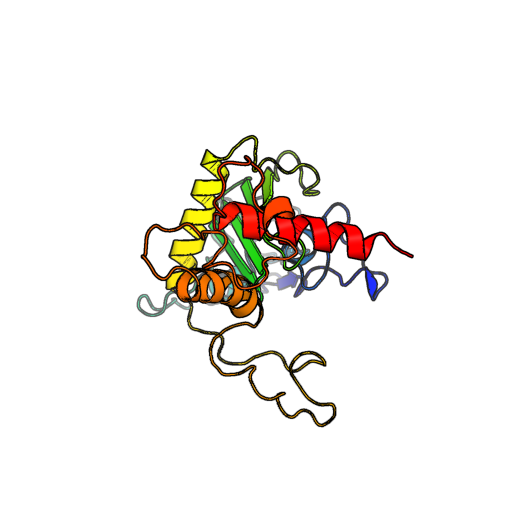5 ? -4.777 -7.537 10.970 1.00 96.69 85 GLY A C 1
ATOM 649 O O . GLY A 1 85 ? -4.809 -8.635 11.522 1.00 96.69 85 GLY A O 1
ATOM 650 N N . VAL A 1 86 ? -4.554 -6.420 11.660 1.00 97.25 86 VAL A N 1
ATOM 651 C CA . VAL A 1 86 ? -4.361 -6.385 13.118 1.00 97.25 86 VAL A CA 1
ATOM 652 C C . VAL A 1 86 ? -5.318 -5.413 13.809 1.00 97.25 86 VAL A C 1
ATOM 654 O O . VAL A 1 86 ? -5.932 -4.544 13.192 1.00 97.25 86 VAL A O 1
ATOM 657 N N . ASN A 1 87 ? -5.455 -5.548 15.129 1.00 97.81 87 ASN A N 1
ATOM 658 C CA . ASN A 1 87 ? -6.209 -4.593 15.937 1.00 97.81 87 ASN A CA 1
ATOM 659 C C . ASN A 1 87 ? -5.399 -3.301 16.130 1.00 97.81 87 ASN A C 1
ATOM 661 O O . ASN A 1 87 ? -4.376 -3.312 16.812 1.00 97.81 87 ASN A O 1
ATOM 665 N N . LEU A 1 88 ? -5.890 -2.179 15.599 1.00 98.56 88 LEU A N 1
ATOM 666 C CA . LEU A 1 88 ? -5.209 -0.885 15.676 1.00 98.56 88 LEU A CA 1
ATOM 667 C C . LEU A 1 88 ? -5.401 -0.151 17.006 1.00 98.56 88 LEU A C 1
ATOM 669 O O . LEU A 1 88 ? -4.636 0.775 17.277 1.00 98.56 88 LEU A O 1
ATOM 673 N N . ILE A 1 89 ? -6.382 -0.520 17.845 1.00 98.19 89 ILE A N 1
ATOM 674 C CA . ILE A 1 89 ? -6.680 0.217 19.090 1.00 98.19 89 ILE A CA 1
ATOM 675 C C . ILE A 1 89 ? -5.438 0.380 19.982 1.00 98.19 89 ILE A C 1
ATOM 677 O O . ILE A 1 89 ? -5.168 1.516 20.380 1.00 98.19 89 ILE A O 1
ATOM 681 N N . PRO A 1 90 ? -4.636 -0.665 20.269 1.00 98.38 90 PRO A N 1
ATOM 682 C CA . PRO A 1 90 ? -3.443 -0.508 21.099 1.00 98.38 90 PRO A CA 1
ATOM 683 C C . PRO A 1 90 ? -2.411 0.453 20.490 1.00 98.38 90 PRO A C 1
ATOM 685 O O . PRO A 1 90 ? -1.793 1.227 21.218 1.00 98.38 90 PRO A O 1
ATOM 688 N N . PHE A 1 91 ? -2.260 0.462 19.163 1.00 98.38 91 PHE A N 1
ATOM 689 C CA . PHE A 1 91 ? -1.327 1.347 18.461 1.00 98.38 91 PHE A CA 1
ATOM 690 C C . PHE A 1 91 ? -1.782 2.808 18.505 1.00 98.38 91 PHE A C 1
ATOM 692 O O . PHE A 1 91 ? -1.008 3.694 18.865 1.00 98.38 91 PHE A O 1
ATOM 699 N N . VAL A 1 92 ? -3.055 3.082 18.200 1.00 97.44 92 VAL A N 1
ATOM 700 C CA . VAL A 1 92 ? -3.558 4.467 18.141 1.00 97.44 92 VAL A CA 1
ATOM 701 C C . VAL A 1 92 ? -3.807 5.092 19.517 1.00 97.44 92 VAL A C 1
ATOM 703 O O . VAL A 1 92 ? -3.899 6.312 19.636 1.00 97.44 92 VAL A O 1
ATOM 706 N N . THR A 1 93 ? -3.904 4.271 20.565 1.00 97.31 93 THR A N 1
ATOM 707 C CA . THR A 1 93 ? -3.984 4.724 21.965 1.00 97.31 93 THR A CA 1
ATOM 708 C C . THR A 1 93 ? -2.608 4.835 22.626 1.00 97.31 93 THR A C 1
ATOM 710 O O . THR A 1 93 ? -2.513 5.308 23.757 1.00 97.31 93 THR A O 1
ATOM 713 N N . GLY A 1 94 ? -1.535 4.438 21.930 1.00 96.19 94 GLY A N 1
ATOM 714 C CA . GLY A 1 94 ? -0.163 4.480 22.436 1.00 96.19 94 GLY A CA 1
ATOM 715 C C . GLY A 1 94 ? 0.182 3.377 23.442 1.00 96.19 94 GLY A C 1
ATOM 716 O O . GLY A 1 94 ? 1.226 3.453 24.084 1.00 96.19 94 GLY A O 1
ATOM 717 N N . GLN A 1 95 ? -0.668 2.356 23.591 1.00 97.62 95 GLN A N 1
ATOM 718 C CA . GLN A 1 95 ? -0.384 1.170 24.409 1.00 97.62 95 GLN A CA 1
ATOM 719 C C . GLN A 1 95 ? 0.653 0.253 23.749 1.00 97.62 95 GLN A C 1
ATOM 721 O O . GLN A 1 95 ? 1.408 -0.426 24.441 1.00 97.62 95 GLN A O 1
ATOM 726 N N . GLN A 1 96 ? 0.690 0.237 22.416 1.00 97.56 96 GLN A N 1
ATOM 727 C CA . GLN A 1 96 ? 1.717 -0.419 21.616 1.00 97.56 96 GLN A CA 1
ATOM 728 C C . GLN A 1 96 ? 2.445 0.622 20.767 1.00 97.56 96 GLN A C 1
ATOM 730 O O . GLN A 1 96 ? 1.830 1.506 20.170 1.00 97.56 96 GLN A O 1
ATOM 735 N N . THR A 1 97 ? 3.770 0.524 20.736 1.00 94.38 97 THR A N 1
ATOM 736 C CA . THR A 1 97 ? 4.642 1.387 19.936 1.00 94.38 97 THR A CA 1
ATOM 737 C C . THR A 1 97 ? 5.141 0.635 18.704 1.00 94.38 97 THR A C 1
ATOM 739 O O . THR A 1 97 ? 5.120 -0.592 18.659 1.00 94.38 97 THR A O 1
ATOM 742 N N . GLY A 1 98 ? 5.602 1.371 17.692 1.00 93.88 98 GLY A N 1
ATOM 743 C CA . GLY A 1 98 ? 6.072 0.783 16.434 1.00 93.88 98 GLY A CA 1
ATOM 744 C C . GLY A 1 98 ? 4.978 0.676 15.373 1.00 93.88 98 GLY A C 1
ATOM 745 O O . GLY A 1 98 ? 3.915 1.282 15.514 1.00 93.88 98 GLY A O 1
ATOM 746 N N . ALA A 1 99 ? 5.294 -0.020 14.279 1.00 95.88 99 ALA A N 1
ATOM 747 C CA . ALA A 1 99 ? 4.379 -0.255 13.167 1.00 95.88 99 ALA A CA 1
ATOM 748 C C . ALA A 1 99 ? 3.607 -1.571 13.375 1.00 95.88 99 ALA A C 1
ATOM 750 O O . ALA A 1 99 ? 4.209 -2.536 13.844 1.00 95.88 99 ALA A O 1
ATOM 751 N N . PRO A 1 100 ? 2.314 -1.633 13.012 1.00 97.31 100 PRO A N 1
ATOM 752 C CA . PRO A 1 100 ? 1.519 -2.856 13.108 1.00 97.31 100 PRO A CA 1
ATOM 753 C C . PRO A 1 100 ? 1.963 -3.927 12.111 1.00 97.31 100 PRO A C 1
ATOM 755 O O . PRO A 1 100 ? 1.767 -5.111 12.363 1.00 97.31 100 PRO A O 1
ATOM 758 N N . HIS A 1 101 ? 2.576 -3.502 11.004 1.00 97.31 101 HIS A N 1
ATOM 759 C CA . HIS A 1 101 ? 2.993 -4.358 9.900 1.00 97.31 101 HIS A CA 1
ATOM 760 C C . HIS A 1 101 ? 4.474 -4.162 9.610 1.00 97.31 101 HIS A C 1
ATOM 762 O O . HIS A 1 101 ? 4.940 -3.028 9.468 1.00 97.31 101 HIS A O 1
ATOM 768 N N . GLU A 1 102 ? 5.205 -5.266 9.484 1.00 94.81 102 GLU A N 1
ATOM 769 C CA . GLU A 1 102 ? 6.607 -5.253 9.055 1.00 94.81 102 GLU A CA 1
ATOM 770 C C . GLU A 1 102 ? 6.718 -5.035 7.538 1.00 94.81 102 GLU A C 1
ATOM 772 O O . GLU A 1 102 ? 7.532 -4.228 7.074 1.00 94.81 102 GLU A O 1
ATOM 777 N N . VAL A 1 103 ? 5.858 -5.720 6.775 1.00 97.75 103 VAL A N 1
ATOM 778 C CA . VAL A 1 103 ? 5.823 -5.684 5.311 1.00 97.75 103 VAL A CA 1
ATOM 779 C C . VAL A 1 103 ? 4.381 -5.610 4.816 1.00 97.75 103 VAL A C 1
ATOM 781 O O . VAL A 1 103 ? 3.499 -6.276 5.348 1.00 97.75 103 VAL A O 1
ATOM 784 N N . LEU A 1 104 ? 4.147 -4.812 3.778 1.00 98.50 104 LEU A N 1
ATOM 785 C CA . LEU A 1 104 ? 2.877 -4.722 3.061 1.00 98.50 104 LEU A CA 1
ATOM 786 C C . LEU A 1 104 ? 3.083 -5.088 1.590 1.00 98.50 104 LEU A C 1
ATOM 788 O O . LEU A 1 104 ? 4.088 -4.700 0.986 1.00 98.50 104 LEU A O 1
ATOM 792 N N . PHE A 1 105 ? 2.113 -5.790 1.005 1.00 98.19 105 PHE A N 1
ATOM 793 C CA . PHE A 1 105 ? 2.185 -6.313 -0.358 1.00 98.19 105 PHE A CA 1
ATOM 794 C C . PHE A 1 105 ? 0.989 -5.869 -1.200 1.00 98.19 105 PHE A C 1
ATOM 796 O O . PHE A 1 105 ? -0.146 -5.820 -0.729 1.00 98.19 105 PHE A O 1
ATOM 803 N N . TRP A 1 106 ? 1.240 -5.606 -2.481 1.00 97.31 106 TRP A N 1
ATOM 804 C CA . TRP A 1 106 ? 0.211 -5.363 -3.487 1.00 97.31 106 TRP A CA 1
ATOM 805 C C . TRP A 1 106 ? 0.499 -6.194 -4.729 1.00 97.31 106 TRP A C 1
ATOM 807 O O . TRP A 1 106 ? 1.631 -6.228 -5.207 1.00 97.31 106 TRP A O 1
ATOM 817 N N . ARG A 1 107 ? -0.543 -6.806 -5.300 1.00 92.62 107 ARG A N 1
ATOM 818 C CA . ARG A 1 107 ? -0.484 -7.504 -6.590 1.00 92.62 107 ARG A CA 1
ATOM 819 C C . ARG A 1 107 ? -1.743 -7.209 -7.394 1.00 92.62 107 ARG A C 1
ATOM 821 O O . ARG A 1 107 ? -2.847 -7.537 -6.969 1.00 92.62 107 ARG A O 1
ATOM 828 N N . ALA A 1 108 ? -1.576 -6.607 -8.566 1.00 87.00 108 ALA A N 1
ATOM 829 C CA . ALA A 1 108 ? -2.665 -6.228 -9.460 1.00 87.00 108 ALA A CA 1
ATOM 830 C C . ALA A 1 108 ? -2.327 -6.623 -10.903 1.00 87.00 108 ALA A C 1
ATOM 832 O O . ALA A 1 108 ? -1.623 -5.920 -11.633 1.00 87.00 108 ALA A O 1
ATOM 833 N N . GLY A 1 109 ? -2.840 -7.778 -11.331 1.00 82.12 109 GLY A N 1
ATOM 834 C CA . GLY A 1 109 ? -2.477 -8.358 -12.619 1.00 82.12 109 GLY A CA 1
ATOM 835 C C . GLY A 1 109 ? -0.987 -8.684 -12.650 1.00 82.12 109 GLY A C 1
ATOM 836 O O . GLY A 1 109 ? -0.541 -9.584 -11.950 1.00 82.12 109 GLY A O 1
ATOM 837 N N . LEU A 1 110 ? -0.229 -7.959 -13.468 1.00 81.25 110 LEU A N 1
ATOM 838 C CA . LEU A 1 110 ? 1.225 -8.118 -13.555 1.00 81.25 110 LEU A CA 1
ATOM 839 C C . LEU A 1 110 ? 1.995 -7.058 -12.765 1.00 81.25 110 LEU A C 1
ATOM 841 O O . LEU A 1 110 ? 3.207 -7.177 -12.686 1.00 81.25 110 LEU A O 1
ATOM 845 N N . GLN A 1 111 ? 1.309 -6.051 -12.218 1.00 90.06 111 GLN A N 1
ATOM 846 C CA . GLN A 1 111 ? 1.910 -5.046 -11.346 1.00 90.06 111 GLN A CA 1
ATOM 847 C C . GLN A 1 111 ? 2.029 -5.584 -9.928 1.00 90.06 111 GLN A C 1
ATOM 849 O O . GLN A 1 111 ? 1.134 -6.299 -9.460 1.00 90.06 111 GLN A O 1
ATOM 854 N N . HIS A 1 112 ? 3.074 -5.175 -9.224 1.00 93.75 112 HIS A N 1
ATOM 855 C CA . HIS A 1 112 ? 3.192 -5.435 -7.800 1.00 93.75 112 HIS A CA 1
ATOM 856 C C . HIS A 1 112 ? 3.992 -4.354 -7.080 1.00 93.75 112 HIS A C 1
ATOM 858 O O . HIS A 1 112 ? 4.744 -3.598 -7.694 1.00 93.75 112 HIS A O 1
ATOM 864 N N . ALA A 1 113 ? 3.803 -4.276 -5.769 1.00 97.88 113 ALA A N 1
ATOM 865 C CA . ALA A 1 113 ? 4.622 -3.456 -4.897 1.00 97.88 113 ALA A CA 1
ATOM 866 C C . ALA A 1 113 ? 4.830 -4.145 -3.551 1.00 97.88 113 ALA A C 1
ATOM 868 O O . ALA A 1 113 ? 3.984 -4.917 -3.093 1.00 97.88 113 ALA A O 1
ATOM 869 N N . VAL A 1 114 ? 5.948 -3.818 -2.913 1.00 98.62 114 VAL A N 1
ATOM 870 C CA . VAL A 1 114 ? 6.268 -4.222 -1.542 1.00 98.62 114 VAL A CA 1
ATOM 871 C C . VAL A 1 114 ? 6.664 -2.982 -0.778 1.00 98.62 114 VAL A C 1
ATOM 873 O O . VAL A 1 114 ? 7.463 -2.203 -1.286 1.00 98.62 114 VAL A O 1
ATOM 876 N N . ARG A 1 115 ? 6.162 -2.811 0.441 1.00 98.56 115 ARG A N 1
ATOM 877 C CA . ARG A 1 115 ? 6.682 -1.818 1.379 1.00 98.56 115 ARG A CA 1
ATOM 878 C C . ARG A 1 115 ? 7.198 -2.518 2.622 1.00 98.56 115 ARG A C 1
ATOM 880 O O . ARG A 1 115 ? 6.429 -3.200 3.282 1.00 98.56 115 ARG A O 1
ATOM 887 N N . MET A 1 116 ? 8.462 -2.298 2.955 1.00 98.25 116 MET A N 1
ATOM 888 C CA . MET A 1 116 ? 9.107 -2.821 4.157 1.00 98.25 116 MET A CA 1
ATOM 889 C C . MET A 1 116 ? 9.781 -1.659 4.885 1.00 98.25 116 MET A C 1
ATOM 891 O O . MET A 1 116 ? 10.809 -1.137 4.446 1.00 98.25 116 MET A O 1
ATOM 895 N N . GLY A 1 117 ? 9.148 -1.201 5.966 1.00 96.25 117 GLY A N 1
ATOM 896 C CA . GLY A 1 117 ? 9.486 0.076 6.597 1.00 96.25 117 GLY A CA 1
ATOM 897 C C . GLY A 1 117 ? 9.335 1.252 5.622 1.00 96.25 117 GLY A C 1
ATOM 898 O O . GLY A 1 117 ? 8.242 1.514 5.103 1.00 96.25 117 GLY A O 1
ATOM 899 N N . ASP A 1 118 ? 10.441 1.955 5.380 1.00 97.94 118 ASP A N 1
ATOM 900 C CA . ASP A 1 118 ? 10.498 3.100 4.465 1.00 97.94 118 ASP A CA 1
ATOM 901 C C . ASP A 1 118 ? 10.857 2.700 3.030 1.00 97.94 118 ASP A C 1
ATOM 903 O O . ASP A 1 118 ? 10.658 3.483 2.107 1.00 97.94 118 ASP A O 1
ATOM 907 N N . TRP A 1 119 ? 11.331 1.473 2.809 1.00 98.75 119 TRP A N 1
ATOM 908 C CA . TRP A 1 119 ? 11.676 0.993 1.476 1.00 98.75 119 TRP A CA 1
ATOM 909 C C . TRP A 1 119 ? 10.446 0.501 0.734 1.00 98.75 119 TRP A C 1
ATOM 911 O O . TRP A 1 119 ? 9.632 -0.247 1.285 1.00 98.75 119 TRP A O 1
ATOM 921 N N . LYS A 1 120 ? 10.339 0.883 -0.537 1.00 98.75 120 LYS A N 1
ATOM 922 C CA . LYS A 1 120 ? 9.262 0.454 -1.417 1.00 98.75 120 LYS A CA 1
ATOM 923 C C . LYS A 1 120 ? 9.793 -0.047 -2.751 1.00 98.75 120 LYS A C 1
ATOM 925 O O . LYS A 1 120 ? 10.473 0.686 -3.461 1.00 98.75 120 LYS A O 1
ATOM 930 N N . LEU A 1 121 ? 9.428 -1.275 -3.099 1.00 98.50 121 LEU A N 1
ATOM 931 C CA . LEU A 1 121 ? 9.594 -1.847 -4.429 1.00 98.50 121 LEU A CA 1
ATOM 932 C C . LEU A 1 121 ? 8.334 -1.568 -5.241 1.00 98.50 121 LEU A C 1
ATOM 934 O O . LEU A 1 121 ? 7.226 -1.751 -4.731 1.00 98.50 121 LEU A O 1
ATOM 938 N N . VAL A 1 122 ? 8.498 -1.168 -6.500 1.00 97.38 122 VAL A N 1
ATOM 939 C CA . VAL A 1 122 ? 7.389 -0.952 -7.434 1.00 97.38 122 VAL A CA 1
ATOM 940 C C . VAL A 1 122 ? 7.695 -1.590 -8.783 1.00 97.38 122 VAL A C 1
ATOM 942 O O . VAL A 1 122 ? 8.720 -1.303 -9.397 1.00 97.38 122 VAL A O 1
ATOM 945 N N . GLN A 1 123 ? 6.746 -2.371 -9.292 1.00 91.62 123 GLN A N 1
ATOM 946 C CA . GLN A 1 123 ? 6.773 -2.934 -10.635 1.00 91.62 123 GLN A CA 1
ATOM 947 C C . GLN A 1 123 ? 5.468 -2.602 -11.371 1.00 91.62 123 GLN A C 1
ATOM 949 O O . GLN A 1 123 ? 4.365 -2.799 -10.852 1.00 91.62 123 GLN A O 1
ATOM 954 N N . THR A 1 124 ? 5.586 -2.097 -12.604 1.00 84.12 124 THR A N 1
ATOM 955 C CA . THR A 1 124 ? 4.439 -1.748 -13.461 1.00 84.12 124 THR A CA 1
ATOM 956 C C . THR A 1 124 ? 4.502 -2.433 -14.834 1.00 84.12 124 THR A C 1
ATOM 958 O O . THR A 1 124 ? 5.553 -2.905 -15.268 1.00 84.12 124 THR A O 1
ATOM 961 N N . VAL A 1 125 ? 3.367 -2.507 -15.546 1.00 68.06 125 VAL A N 1
ATOM 962 C CA . VAL A 1 125 ? 3.282 -3.148 -16.875 1.00 68.06 125 VAL A CA 1
ATOM 963 C C . VAL A 1 125 ? 3.568 -2.146 -18.000 1.00 68.06 125 VAL A C 1
ATOM 965 O O . VAL A 1 125 ? 2.692 -1.357 -18.344 1.00 68.06 125 VAL A O 1
ATOM 968 N N . GLY A 1 126 ? 4.752 -2.260 -18.616 1.00 46.16 126 GLY A N 1
ATOM 969 C CA . GLY A 1 126 ? 5.204 -1.516 -19.808 1.00 46.16 126 GLY A CA 1
ATOM 970 C C . GLY A 1 126 ? 6.047 -0.276 -19.461 1.00 46.16 126 GLY A C 1
ATOM 971 O O . GLY A 1 126 ? 5.609 0.536 -18.663 1.00 46.16 126 GLY A O 1
ATOM 972 N N . ALA A 1 127 ? 7.256 -0.044 -19.983 1.00 32.91 127 ALA A N 1
ATOM 973 C CA . ALA A 1 127 ? 8.110 -0.751 -20.939 1.00 32.91 127 ALA A CA 1
ATOM 974 C C . ALA A 1 127 ? 9.386 -1.259 -20.227 1.00 32.91 127 ALA A C 1
ATOM 976 O O . ALA A 1 127 ? 10.014 -0.506 -19.498 1.00 32.91 127 ALA A O 1
ATOM 977 N N . GLY A 1 128 ? 9.779 -2.526 -20.407 1.00 47.72 128 GLY A N 1
ATOM 978 C CA . GLY A 1 128 ? 11.080 -3.025 -19.920 1.00 47.72 128 GLY A CA 1
ATOM 979 C C . GLY A 1 128 ? 11.155 -3.585 -18.488 1.00 47.72 128 GLY A C 1
ATOM 980 O O . GLY A 1 128 ? 12.213 -4.075 -18.129 1.00 47.72 128 GLY A O 1
ATOM 981 N N . GLY A 1 129 ? 10.065 -3.595 -17.708 1.00 57.12 129 GLY A N 1
ATOM 982 C CA . GLY A 1 129 ? 9.827 -4.544 -16.601 1.00 57.12 129 GLY A CA 1
ATOM 983 C C . GLY A 1 129 ? 10.905 -4.687 -15.516 1.00 57.12 129 GLY A C 1
ATOM 984 O O . GLY A 1 129 ? 11.062 -5.791 -15.002 1.00 57.12 129 GLY A O 1
ATOM 985 N N . GLN A 1 130 ? 11.639 -3.624 -15.189 1.00 76.19 130 GLN A N 1
ATOM 986 C CA . GLN A 1 130 ? 12.571 -3.622 -14.062 1.00 76.19 130 GLN A CA 1
ATOM 987 C C . GLN A 1 130 ? 11.860 -3.141 -12.799 1.00 76.19 130 GLN A C 1
ATOM 989 O O . GLN A 1 130 ? 11.025 -2.234 -12.853 1.00 76.19 130 GLN A O 1
ATOM 994 N N . ASP A 1 131 ? 12.184 -3.777 -11.680 1.00 91.12 131 ASP A N 1
ATOM 995 C CA . ASP A 1 131 ? 11.723 -3.334 -10.373 1.00 91.12 131 ASP A CA 1
ATOM 996 C C . ASP A 1 131 ? 12.424 -2.023 -10.016 1.00 91.12 131 ASP A C 1
ATOM 998 O O . ASP A 1 131 ? 13.649 -1.928 -10.091 1.00 91.12 131 ASP A O 1
ATOM 1002 N N . MET A 1 132 ? 11.637 -1.028 -9.618 1.00 95.94 132 MET A N 1
ATOM 1003 C CA . MET A 1 132 ? 12.138 0.228 -9.065 1.00 95.94 132 MET A CA 1
ATOM 1004 C C . MET A 1 132 ? 12.180 0.128 -7.543 1.00 95.94 132 MET A C 1
ATOM 1006 O O . MET A 1 132 ? 11.344 -0.556 -6.941 1.00 95.94 132 MET A O 1
ATOM 1010 N N . LEU A 1 133 ? 13.104 0.851 -6.916 1.00 98.44 133 LEU A N 1
ATOM 1011 C CA . LEU A 1 133 ? 13.218 0.939 -5.464 1.00 98.44 133 LEU A CA 1
ATOM 1012 C C . LEU A 1 133 ? 13.204 2.399 -5.006 1.00 98.44 133 LEU A C 1
ATOM 1014 O O . LEU A 1 133 ? 13.977 3.212 -5.496 1.00 98.44 133 LEU A O 1
ATOM 1018 N N . PHE A 1 134 ? 12.390 2.712 -4.004 1.00 98.69 134 PHE A N 1
ATOM 1019 C CA . PHE A 1 134 ? 12.279 4.048 -3.419 1.00 98.69 134 PHE A CA 1
ATOM 1020 C C . PHE A 1 134 ? 12.441 3.995 -1.900 1.00 98.69 134 PHE A C 1
ATOM 1022 O O . PHE A 1 134 ? 12.081 2.999 -1.268 1.00 98.69 134 PHE A O 1
ATOM 1029 N N . ASN A 1 135 ? 12.935 5.083 -1.307 1.00 98.75 135 ASN A N 1
ATOM 1030 C CA . ASN A 1 135 ? 12.879 5.315 0.135 1.00 98.75 135 ASN A CA 1
ATOM 1031 C C . ASN A 1 135 ? 11.828 6.395 0.424 1.00 98.75 135 ASN A C 1
ATOM 1033 O O . ASN A 1 135 ? 12.049 7.572 0.158 1.00 98.75 135 ASN A O 1
ATOM 1037 N N . LEU A 1 136 ? 10.683 6.002 0.976 1.00 98.50 136 LEU A N 1
ATOM 1038 C CA . LEU A 1 136 ? 9.522 6.866 1.192 1.00 98.50 136 LEU A CA 1
ATOM 1039 C C . LEU A 1 136 ? 9.693 7.880 2.329 1.00 98.50 136 LEU A C 1
ATOM 1041 O O . LEU A 1 136 ? 8.906 8.825 2.399 1.00 98.50 136 LEU A O 1
ATOM 1045 N N . ALA A 1 137 ? 10.669 7.692 3.224 1.00 97.88 137 ALA A N 1
ATOM 1046 C CA . ALA A 1 137 ? 10.983 8.690 4.245 1.00 97.88 137 ALA A CA 1
ATOM 1047 C C . ALA A 1 137 ? 11.668 9.922 3.633 1.00 97.88 137 ALA A C 1
ATOM 1049 O O . ALA A 1 137 ? 11.500 11.033 4.131 1.00 97.88 137 ALA A O 1
ATOM 1050 N N . GLU A 1 138 ? 12.406 9.725 2.540 1.00 98.31 138 GLU A N 1
ATOM 1051 C CA . GLU A 1 138 ? 13.154 10.775 1.842 1.00 98.31 138 GLU A CA 1
ATOM 1052 C C . GLU A 1 138 ? 12.446 11.242 0.558 1.00 98.31 138 GLU A C 1
ATOM 1054 O O . GLU A 1 138 ? 12.559 12.405 0.176 1.00 98.31 138 GLU A O 1
ATOM 1059 N N . ASP A 1 139 ? 11.689 10.354 -0.091 1.00 98.50 139 ASP A N 1
ATOM 1060 C CA . ASP A 1 139 ? 11.061 10.567 -1.396 1.00 98.50 139 ASP A CA 1
ATOM 1061 C C . ASP A 1 139 ? 9.657 9.941 -1.453 1.00 98.50 139 ASP A C 1
ATOM 1063 O O . ASP A 1 139 ? 9.406 8.913 -2.085 1.00 98.50 139 ASP A O 1
ATOM 1067 N N . ILE A 1 140 ? 8.698 10.593 -0.789 1.00 98.44 140 ILE A N 1
ATOM 1068 C CA . ILE A 1 140 ? 7.282 10.183 -0.799 1.00 98.44 140 ILE A CA 1
ATOM 1069 C C . ILE A 1 140 ? 6.639 10.247 -2.197 1.00 98.44 140 ILE A C 1
ATOM 1071 O O . ILE A 1 140 ? 5.595 9.639 -2.432 1.00 98.44 140 ILE A O 1
ATOM 1075 N N . ALA A 1 141 ? 7.247 11.001 -3.115 1.00 98.25 141 ALA A N 1
ATOM 1076 C CA . ALA A 1 141 ? 6.776 11.186 -4.479 1.00 98.25 141 ALA A CA 1
ATOM 1077 C C . ALA A 1 141 ? 7.350 10.142 -5.455 1.00 98.25 141 ALA A C 1
ATOM 1079 O O . ALA A 1 141 ? 7.022 10.192 -6.639 1.00 98.25 141 ALA A O 1
ATOM 1080 N N . GLU A 1 142 ? 8.176 9.196 -4.986 1.00 98.25 142 GLU A N 1
ATOM 1081 C CA . GLU A 1 142 ? 8.738 8.101 -5.794 1.00 98.25 142 GLU A CA 1
ATOM 1082 C C . GLU A 1 142 ? 9.392 8.621 -7.092 1.00 98.25 142 GLU A C 1
ATOM 1084 O O . GLU A 1 142 ? 9.120 8.150 -8.205 1.00 98.25 142 GLU A O 1
ATOM 1089 N N . THR A 1 143 ? 10.206 9.666 -6.955 1.00 97.50 143 THR A N 1
ATOM 1090 C CA . THR A 1 143 ? 10.850 10.397 -8.053 1.00 97.50 143 THR A CA 1
ATOM 1091 C C . THR A 1 143 ? 12.247 9.882 -8.376 1.00 97.50 143 THR A C 1
ATOM 1093 O O . THR A 1 143 ? 12.667 9.972 -9.532 1.00 97.50 143 THR A O 1
ATOM 1096 N N . ARG A 1 144 ? 12.954 9.310 -7.397 1.00 97.44 144 ARG A N 1
ATOM 1097 C CA . ARG A 1 144 ? 14.324 8.814 -7.541 1.00 97.44 144 ARG A CA 1
ATOM 1098 C C . ARG A 1 144 ? 14.382 7.306 -7.337 1.00 97.44 144 ARG A C 1
ATOM 1100 O O . ARG A 1 144 ? 14.319 6.819 -6.213 1.00 97.44 144 ARG A O 1
ATOM 1107 N N . ASP A 1 145 ? 14.563 6.581 -8.434 1.00 97.00 145 ASP A N 1
ATOM 1108 C CA . ASP A 1 145 ? 14.804 5.141 -8.387 1.00 97.00 145 ASP A CA 1
ATOM 1109 C C . ASP A 1 145 ? 16.218 4.839 -7.860 1.00 97.00 145 ASP A C 1
ATOM 1111 O O . ASP A 1 145 ? 17.217 5.322 -8.392 1.00 97.00 145 ASP A O 1
ATOM 1115 N N . LEU A 1 146 ? 16.282 4.036 -6.801 1.00 98.25 146 LEU A N 1
ATOM 1116 C CA . LEU A 1 146 ? 17.486 3.605 -6.096 1.00 98.25 146 LEU A CA 1
ATOM 1117 C C . LEU A 1 146 ? 17.844 2.143 -6.390 1.00 98.25 146 LEU A C 1
ATOM 1119 O O . LEU A 1 146 ? 18.788 1.628 -5.792 1.00 98.25 146 LEU A O 1
ATOM 1123 N N . ALA A 1 147 ? 17.134 1.462 -7.295 1.00 96.38 147 ALA A N 1
ATOM 1124 C CA . ALA A 1 147 ? 17.353 0.048 -7.608 1.00 96.38 147 ALA A CA 1
ATOM 1125 C C . ALA A 1 147 ? 18.817 -0.266 -7.973 1.00 96.38 147 ALA A C 1
ATOM 1127 O O . ALA A 1 147 ? 19.384 -1.246 -7.488 1.00 96.38 147 ALA A O 1
ATOM 1128 N N . GLY A 1 148 ? 19.452 0.597 -8.777 1.00 95.94 148 GLY A N 1
ATOM 1129 C CA . GLY A 1 148 ? 20.864 0.461 -9.156 1.00 95.94 148 GLY A CA 1
ATOM 1130 C C . GLY A 1 148 ? 21.859 0.828 -8.047 1.00 95.94 148 GLY A C 1
ATOM 1131 O O . GLY A 1 148 ? 22.987 0.344 -8.053 1.00 95.94 148 GLY A O 1
ATOM 1132 N N . GLU A 1 149 ? 21.449 1.657 -7.085 1.00 97.94 149 GLU A N 1
ATOM 1133 C CA . GLU A 1 149 ? 22.302 2.133 -5.986 1.00 97.94 149 GLU A CA 1
ATOM 1134 C C . GLU A 1 149 ? 22.220 1.250 -4.732 1.00 97.94 149 GLU A C 1
ATOM 1136 O O . GLU A 1 149 ? 23.157 1.228 -3.932 1.00 97.94 149 GLU A O 1
ATOM 1141 N N . LYS A 1 150 ? 21.096 0.546 -4.545 1.00 98.12 150 LYS A N 1
ATOM 1142 C CA . LYS A 1 150 ? 20.783 -0.310 -3.388 1.00 98.12 150 LYS A CA 1
ATOM 1143 C C . LYS A 1 150 ? 20.308 -1.708 -3.823 1.00 98.12 150 LYS A C 1
ATOM 1145 O O . LYS A 1 150 ? 19.223 -2.149 -3.421 1.00 98.12 150 LYS A O 1
ATOM 1150 N N . PRO A 1 151 ? 21.082 -2.437 -4.651 1.00 97.25 151 PRO A N 1
ATOM 1151 C CA . PRO A 1 151 ? 20.663 -3.730 -5.196 1.00 97.25 151 PRO A CA 1
ATOM 1152 C C . PRO A 1 151 ? 20.418 -4.803 -4.120 1.00 97.25 151 PRO A C 1
ATOM 1154 O O . PRO A 1 151 ? 19.650 -5.738 -4.328 1.00 97.25 151 PRO A O 1
ATOM 1157 N N . GLU A 1 152 ? 21.064 -4.697 -2.964 1.00 98.12 152 GLU A N 1
ATOM 1158 C CA . GLU A 1 152 ? 20.860 -5.548 -1.794 1.00 98.12 152 GLU A CA 1
ATOM 1159 C C . GLU A 1 152 ? 19.478 -5.364 -1.163 1.00 98.12 152 GLU A C 1
ATOM 1161 O O . GLU A 1 152 ? 18.807 -6.356 -0.877 1.00 98.12 152 GLU A O 1
ATOM 1166 N N . VAL A 1 153 ? 19.024 -4.116 -1.023 1.00 98.50 153 VAL A N 1
ATOM 1167 C CA . VAL A 1 153 ? 17.692 -3.798 -0.497 1.00 98.50 153 VAL A CA 1
ATOM 1168 C C . VAL A 1 153 ? 16.633 -4.235 -1.501 1.00 98.50 153 VAL A C 1
ATOM 1170 O O . VAL A 1 153 ? 15.658 -4.882 -1.127 1.00 98.50 153 VAL A O 1
ATOM 1173 N N . LEU A 1 154 ? 16.859 -3.970 -2.791 1.00 97.94 154 LEU A N 1
ATOM 1174 C CA . LEU A 1 154 ? 15.961 -4.428 -3.847 1.00 97.94 154 LEU A CA 1
ATOM 1175 C C . LEU A 1 154 ? 15.769 -5.952 -3.801 1.00 97.94 154 LEU A C 1
ATOM 1177 O O . LEU A 1 154 ? 14.631 -6.418 -3.758 1.00 97.94 154 LEU A O 1
ATOM 1181 N N . ARG A 1 155 ? 16.862 -6.726 -3.725 1.00 97.81 155 ARG A N 1
ATOM 1182 C CA . ARG A 1 155 ? 16.794 -8.194 -3.612 1.00 97.81 155 ARG A CA 1
ATOM 1183 C C . ARG A 1 155 ? 16.031 -8.660 -2.375 1.00 97.81 155 ARG A C 1
ATOM 1185 O O . ARG A 1 155 ? 15.327 -9.664 -2.451 1.00 97.81 155 ARG A O 1
ATOM 1192 N N . GLN A 1 156 ? 16.147 -7.949 -1.254 1.00 98.44 156 GLN A N 1
ATOM 1193 C CA . GLN A 1 156 ? 15.398 -8.271 -0.041 1.00 98.44 156 GLN A CA 1
ATOM 1194 C C . GLN A 1 156 ? 13.884 -8.128 -0.262 1.00 98.44 156 GLN A C 1
ATOM 1196 O O . GLN A 1 156 ? 13.132 -9.046 0.065 1.00 98.44 156 GLN A O 1
ATOM 1201 N N . LEU A 1 157 ? 13.434 -7.021 -0.864 1.00 98.50 157 LEU A N 1
ATOM 1202 C CA . LEU A 1 157 ? 12.010 -6.805 -1.148 1.00 98.50 157 LEU A CA 1
ATOM 1203 C C . LEU A 1 157 ? 11.491 -7.772 -2.225 1.00 98.50 157 LEU A C 1
ATOM 1205 O O . LEU A 1 157 ? 10.376 -8.276 -2.102 1.00 98.50 157 LEU A O 1
ATOM 1209 N N . GLN A 1 158 ? 12.303 -8.087 -3.240 1.00 97.00 158 GLN A N 1
ATOM 1210 C CA . GLN A 1 158 ? 11.977 -9.102 -4.249 1.00 97.00 158 GLN A CA 1
ATOM 1211 C C . GLN A 1 158 ? 11.775 -10.484 -3.620 1.00 97.00 158 GLN A C 1
ATOM 1213 O O . GLN A 1 158 ? 10.801 -11.168 -3.929 1.00 97.00 158 GLN A O 1
ATOM 1218 N N . ALA A 1 159 ? 12.674 -10.896 -2.722 1.00 97.56 159 ALA A N 1
ATOM 1219 C CA . ALA A 1 159 ? 12.562 -12.175 -2.029 1.00 97.56 159 ALA A CA 1
ATOM 1220 C C . ALA A 1 159 ? 11.305 -12.228 -1.147 1.00 97.56 159 ALA A C 1
ATOM 1222 O O . ALA A 1 159 ? 10.571 -13.216 -1.191 1.00 97.56 159 ALA A O 1
ATOM 1223 N N . ALA A 1 160 ? 11.013 -11.148 -0.412 1.00 98.25 160 ALA A N 1
ATOM 1224 C CA . ALA A 1 160 ? 9.793 -11.038 0.385 1.00 98.25 160 ALA A CA 1
ATOM 1225 C C . ALA A 1 160 ? 8.531 -11.155 -0.487 1.00 98.25 160 ALA A C 1
ATOM 1227 O O . ALA A 1 160 ? 7.617 -11.904 -0.144 1.00 98.25 160 ALA A O 1
ATOM 1228 N N . PHE A 1 161 ? 8.501 -10.476 -1.643 1.00 96.75 161 PHE A N 1
ATOM 1229 C CA . PHE A 1 161 ? 7.393 -10.592 -2.592 1.00 96.75 161 PHE A CA 1
ATOM 1230 C C . PHE A 1 161 ? 7.204 -12.028 -3.072 1.00 96.75 161 PHE A C 1
ATOM 1232 O O . PHE A 1 161 ? 6.091 -12.540 -3.046 1.00 96.75 161 PHE A O 1
ATOM 1239 N N . GLN A 1 162 ? 8.284 -12.682 -3.507 1.00 95.25 162 GLN A N 1
ATOM 1240 C CA . GLN A 1 162 ? 8.221 -14.039 -4.048 1.00 95.25 162 GLN A CA 1
ATOM 1241 C C . GLN A 1 162 ? 7.725 -15.050 -3.016 1.00 95.25 162 GLN A C 1
ATOM 1243 O O . GLN A 1 162 ? 7.009 -15.980 -3.379 1.00 95.25 162 GLN A O 1
ATOM 1248 N N . GLU A 1 163 ? 8.094 -14.891 -1.746 1.00 97.38 163 GLU A N 1
ATOM 1249 C CA . GLU A 1 163 ? 7.627 -15.787 -0.690 1.00 97.38 163 GLU A CA 1
ATOM 1250 C C . GLU A 1 163 ? 6.151 -15.571 -0.350 1.00 97.38 163 GLU A C 1
ATOM 1252 O O . GLU A 1 163 ? 5.403 -16.534 -0.180 1.00 97.38 163 GLU A O 1
ATOM 1257 N N . TRP A 1 164 ? 5.703 -14.318 -0.325 1.00 97.12 164 TRP A N 1
ATOM 1258 C CA . TRP A 1 164 ? 4.289 -13.996 -0.166 1.00 97.12 164 TRP A CA 1
ATOM 1259 C C . TRP A 1 164 ? 3.450 -14.476 -1.367 1.00 97.12 164 TRP A C 1
ATOM 1261 O O . TRP A 1 164 ? 2.393 -15.081 -1.191 1.00 97.12 164 TRP A O 1
ATOM 1271 N N . ASP A 1 165 ? 3.941 -14.299 -2.598 1.00 93.88 165 ASP A N 1
ATOM 1272 C CA . ASP A 1 165 ? 3.218 -14.633 -3.833 1.00 93.88 165 ASP A CA 1
ATOM 1273 C C . ASP A 1 165 ? 2.910 -16.136 -3.960 1.00 93.88 165 ASP A C 1
ATOM 1275 O O . ASP A 1 165 ? 1.848 -16.506 -4.464 1.00 93.88 165 ASP A O 1
ATOM 1279 N N . LYS A 1 166 ? 3.788 -17.009 -3.440 1.00 95.31 166 LYS A N 1
ATOM 1280 C CA . LYS A 1 166 ? 3.581 -18.473 -3.404 1.00 95.31 166 LYS A CA 1
ATOM 1281 C C . LYS A 1 166 ? 2.354 -18.894 -2.597 1.00 95.31 166 LYS A C 1
ATOM 1283 O O . LYS A 1 166 ? 1.805 -19.963 -2.851 1.00 95.31 166 LYS A O 1
ATOM 1288 N N . GLN A 1 167 ? 1.943 -18.081 -1.628 1.00 94.38 167 GLN A N 1
ATOM 1289 C CA . GLN A 1 167 ? 0.793 -18.359 -0.764 1.00 94.38 167 GLN A CA 1
ATOM 1290 C C . GLN A 1 167 ? -0.526 -17.962 -1.434 1.00 94.38 167 GLN A C 1
ATOM 1292 O O . GLN A 1 167 ? -1.604 -18.354 -0.992 1.00 94.38 167 GLN A O 1
ATOM 1297 N N . MET A 1 168 ? -0.458 -17.174 -2.509 1.00 90.88 168 MET A N 1
ATOM 1298 C CA . MET A 1 168 ? -1.639 -16.637 -3.158 1.00 90.88 168 MET A CA 1
ATOM 1299 C C . MET A 1 168 ? -2.261 -17.654 -4.109 1.00 90.88 168 MET A C 1
ATOM 1301 O O . MET A 1 168 ? -1.600 -18.209 -4.989 1.00 90.88 168 MET A O 1
ATOM 1305 N N . MET A 1 169 ? -3.580 -17.814 -4.023 1.00 90.69 169 MET A N 1
ATOM 1306 C CA . MET A 1 169 ? -4.304 -18.585 -5.027 1.00 90.69 169 MET A CA 1
ATOM 1307 C C . MET A 1 169 ? -4.200 -17.942 -6.425 1.00 90.69 169 MET A C 1
ATOM 1309 O O . MET A 1 169 ? -4.049 -16.715 -6.552 1.00 90.69 169 MET A O 1
ATOM 1313 N N . PRO A 1 170 ? -4.317 -18.744 -7.499 1.00 84.94 170 PRO A N 1
ATOM 1314 C CA . PRO A 1 170 ? -4.453 -18.217 -8.849 1.00 84.94 170 PRO A CA 1
ATOM 1315 C C . PRO A 1 170 ? -5.676 -17.303 -8.971 1.00 84.94 170 PRO A C 1
ATOM 1317 O O . PRO A 1 170 ? -6.696 -17.520 -8.311 1.00 84.94 170 PRO A O 1
ATOM 1320 N N . ALA A 1 171 ? -5.595 -16.306 -9.856 1.00 81.75 171 ALA A N 1
ATOM 1321 C CA . ALA A 1 171 ? -6.732 -15.445 -10.160 1.00 81.75 171 ALA A CA 1
ATOM 1322 C C . ALA A 1 171 ? -7.914 -16.289 -10.666 1.00 81.75 171 ALA A C 1
ATOM 1324 O O . ALA A 1 171 ? -7.798 -16.992 -11.668 1.00 81.75 171 ALA A O 1
ATOM 1325 N N . GLN A 1 172 ? -9.046 -16.203 -9.970 1.00 83.62 172 GLN A N 1
ATOM 1326 C CA . GLN A 1 172 ? -10.241 -17.000 -10.269 1.00 83.62 172 GLN A CA 1
ATOM 1327 C C . GLN A 1 172 ? -11.048 -16.434 -11.450 1.00 83.62 172 GLN A C 1
ATOM 1329 O O . GLN A 1 172 ? -11.855 -17.134 -12.056 1.00 83.62 172 GLN A O 1
ATOM 1334 N N . TRP A 1 173 ? -10.820 -15.169 -11.808 1.00 76.44 173 TRP A N 1
ATOM 1335 C CA . TRP A 1 173 ? -11.418 -14.523 -12.970 1.00 76.44 173 TRP A CA 1
ATOM 1336 C C . TRP A 1 173 ? -10.451 -13.513 -13.584 1.00 76.44 173 TRP A C 1
ATOM 1338 O O . TRP A 1 173 ? -9.617 -12.911 -12.906 1.00 76.44 173 TRP A O 1
ATOM 1348 N N . VAL A 1 174 ? -10.595 -13.291 -14.888 1.00 69.12 174 VAL A N 1
ATOM 1349 C CA . VAL A 1 174 ? -9.946 -12.183 -15.589 1.00 69.12 174 VAL A CA 1
ATOM 1350 C C . VAL A 1 174 ? -10.973 -11.069 -15.723 1.00 69.12 174 VAL A C 1
ATOM 1352 O O . VAL A 1 174 ? -12.107 -11.320 -16.133 1.00 69.12 174 VAL A O 1
ATOM 1355 N N . ARG A 1 175 ? -10.593 -9.835 -15.369 1.00 64.44 175 ARG A N 1
ATOM 1356 C CA . ARG A 1 175 ? -11.452 -8.662 -15.574 1.00 64.44 175 ARG A CA 1
ATOM 1357 C C . ARG A 1 175 ? -11.866 -8.620 -17.039 1.00 64.44 175 ARG A C 1
ATOM 1359 O O . ARG A 1 175 ? -10.988 -8.583 -17.894 1.00 64.44 175 ARG A O 1
ATOM 1366 N N . GLN A 1 176 ? -13.168 -8.609 -17.306 1.00 61.56 176 GLN A N 1
ATOM 1367 C CA . GLN A 1 176 ? -13.705 -8.382 -18.641 1.00 61.56 176 GLN A CA 1
ATOM 1368 C C . GLN A 1 176 ? -13.608 -6.889 -18.956 1.00 61.56 176 GLN A C 1
ATOM 1370 O O . GLN A 1 176 ? -14.273 -6.058 -18.341 1.00 61.56 176 GLN A O 1
ATOM 1375 N N . ASP A 1 177 ? -12.719 -6.544 -19.873 1.00 63.75 177 ASP A N 1
ATOM 1376 C CA . ASP A 1 177 ? -12.629 -5.225 -20.485 1.00 63.75 177 ASP A CA 1
ATOM 1377 C C . ASP A 1 177 ? -12.349 -5.393 -21.983 1.00 63.75 177 ASP A C 1
ATOM 1379 O O . ASP A 1 177 ? -12.265 -6.516 -22.476 1.00 63.75 177 ASP A O 1
ATOM 1383 N N . ALA A 1 178 ? -12.204 -4.296 -22.727 1.00 55.09 178 ALA A N 1
ATOM 1384 C CA . ALA A 1 178 ? -11.993 -4.352 -24.177 1.00 55.09 178 ALA A CA 1
ATOM 1385 C C . ALA A 1 178 ? -10.772 -5.198 -24.609 1.00 55.09 178 ALA A C 1
ATOM 1387 O O . ALA A 1 178 ? -10.671 -5.580 -25.774 1.00 55.09 178 ALA A O 1
ATOM 1388 N N . ARG A 1 179 ? -9.839 -5.495 -23.693 1.00 56.44 179 ARG A N 1
ATOM 1389 C CA . ARG A 1 179 ? -8.655 -6.331 -23.942 1.00 56.44 179 ARG A CA 1
ATOM 1390 C C . ARG A 1 179 ? -8.930 -7.818 -23.734 1.00 56.44 179 ARG A C 1
ATOM 1392 O O . ARG A 1 179 ? -8.157 -8.639 -24.217 1.00 56.44 179 ARG A O 1
ATOM 1399 N N . SER A 1 180 ? -9.986 -8.169 -23.004 1.00 54.84 180 SER A N 1
ATOM 1400 C CA . SER A 1 180 ? -10.259 -9.536 -22.551 1.00 54.84 180 SER A CA 1
ATOM 1401 C C . SER A 1 180 ? -11.650 -10.064 -22.879 1.00 54.84 180 SER A C 1
ATOM 1403 O O . SER A 1 180 ? -11.876 -11.271 -22.782 1.00 54.84 180 SER A O 1
ATOM 1405 N N . ALA A 1 181 ? -12.553 -9.192 -23.316 1.00 55.84 181 ALA A N 1
ATOM 1406 C CA . ALA A 1 181 ? -13.899 -9.525 -23.736 1.00 55.84 181 ALA A CA 1
ATOM 1407 C C . ALA A 1 181 ? -14.222 -8.910 -25.107 1.00 55.84 181 ALA A C 1
ATOM 1409 O O . ALA A 1 181 ? -13.697 -7.863 -25.500 1.00 55.84 181 ALA A O 1
ATOM 1410 N N . GLU A 1 182 ? -15.058 -9.605 -25.866 1.00 65.94 182 GLU A N 1
ATOM 1411 C CA . GLU A 1 182 ? -15.748 -9.065 -27.030 1.00 65.94 182 GLU A CA 1
ATOM 1412 C C . GLU A 1 182 ? -16.777 -8.010 -26.596 1.00 65.94 182 GLU A C 1
ATOM 1414 O O . GLU A 1 182 ? -17.128 -7.901 -25.418 1.00 65.94 182 GLU A O 1
ATOM 1419 N N . ALA A 1 183 ? -17.283 -7.223 -27.549 1.00 64.06 183 ALA A N 1
ATOM 1420 C CA . ALA A 1 183 ? -18.285 -6.188 -27.268 1.00 64.06 183 ALA A CA 1
ATOM 1421 C C . ALA A 1 183 ? -19.599 -6.749 -26.682 1.00 64.06 183 ALA A C 1
ATOM 1423 O O . ALA A 1 183 ? -20.339 -6.015 -26.034 1.00 64.06 183 ALA A O 1
ATOM 1424 N N . ASP A 1 184 ? -19.872 -8.044 -26.880 1.00 69.25 184 ASP A N 1
ATOM 1425 C CA . ASP A 1 184 ? -21.013 -8.765 -26.304 1.00 69.25 184 ASP A CA 1
ATOM 1426 C C . ASP A 1 184 ? -20.720 -9.375 -24.915 1.00 69.25 184 ASP A C 1
ATOM 1428 O O . ASP A 1 184 ? -21.542 -10.117 -24.376 1.00 69.25 184 ASP A O 1
ATOM 1432 N N . GLY A 1 185 ? -19.555 -9.074 -24.328 1.00 55.53 185 GLY A N 1
ATOM 1433 C CA . GLY A 1 185 ? -19.147 -9.525 -22.997 1.00 55.53 185 GLY A CA 1
ATOM 1434 C C . GLY A 1 185 ? -18.566 -10.940 -22.947 1.00 55.53 185 GLY A C 1
ATOM 1435 O O . GLY A 1 185 ? -18.125 -11.381 -21.884 1.00 55.53 185 GLY A O 1
ATOM 1436 N N . LYS A 1 186 ? -18.513 -11.674 -24.068 1.00 66.31 186 LYS A N 1
ATOM 1437 C CA . LYS A 1 186 ? -17.861 -12.991 -24.088 1.00 66.31 186 LYS A CA 1
ATOM 1438 C C . LYS A 1 186 ? -16.347 -12.838 -23.953 1.00 66.31 186 LYS A C 1
ATOM 1440 O O . LYS A 1 186 ? -15.773 -11.982 -24.623 1.00 66.31 186 LYS A O 1
ATOM 1445 N N . PRO A 1 187 ? -15.665 -13.672 -23.150 1.00 57.41 187 PRO A N 1
ATOM 1446 C CA . PRO A 1 187 ? -14.209 -13.704 -23.136 1.00 57.41 187 PRO A CA 1
ATOM 1447 C C . PRO A 1 187 ? -13.632 -13.909 -24.538 1.00 57.41 187 PRO A C 1
ATOM 1449 O O . PRO A 1 187 ? -14.059 -14.818 -25.253 1.00 57.41 187 PRO A O 1
ATOM 1452 N N . ARG A 1 188 ? -12.624 -13.118 -24.915 1.00 59.53 188 ARG A N 1
ATOM 1453 C CA . ARG A 1 188 ? -11.866 -13.385 -26.143 1.00 59.53 188 ARG A CA 1
ATOM 1454 C C . ARG A 1 188 ? -11.106 -14.706 -25.988 1.00 59.53 188 ARG A C 1
ATOM 1456 O O . ARG A 1 188 ? -10.537 -14.988 -24.928 1.00 59.53 188 ARG A O 1
ATOM 1463 N N . ALA A 1 189 ? -11.099 -15.529 -27.035 1.00 53.88 189 ALA A N 1
ATOM 1464 C CA . ALA A 1 189 ? -10.453 -16.841 -27.010 1.00 53.88 189 ALA A CA 1
ATOM 1465 C C . ALA A 1 189 ? -8.951 -16.732 -26.659 1.00 53.88 189 ALA A C 1
ATOM 1467 O O . ALA A 1 189 ? -8.252 -15.857 -27.163 1.00 53.88 189 ALA A O 1
ATOM 1468 N N . GLY A 1 190 ? -8.453 -17.628 -25.795 1.00 51.66 190 GLY A N 1
ATOM 1469 C CA . GLY A 1 190 ? -7.028 -17.725 -25.430 1.00 51.66 190 GLY A CA 1
ATOM 1470 C C . GLY A 1 190 ? -6.595 -17.007 -24.142 1.00 51.66 190 GLY A C 1
ATOM 1471 O O . GLY A 1 190 ? -5.445 -17.148 -23.740 1.00 51.66 190 GLY A O 1
ATOM 1472 N N . ILE A 1 191 ? -7.489 -16.288 -23.452 1.00 45.88 191 ILE A N 1
ATOM 1473 C CA . ILE A 1 191 ? -7.137 -15.517 -22.238 1.00 45.88 191 ILE A CA 1
ATOM 1474 C C . ILE A 1 191 ? -7.253 -16.337 -20.941 1.00 45.88 191 ILE A C 1
ATOM 1476 O O . ILE A 1 191 ? -6.550 -16.066 -19.970 1.00 45.88 191 ILE A O 1
ATOM 1480 N N . PHE A 1 192 ? -8.079 -17.387 -20.935 1.00 40.28 192 PHE A N 1
ATOM 1481 C CA . PHE A 1 192 ? -8.313 -18.247 -19.765 1.00 40.28 192 PHE A CA 1
ATOM 1482 C C . PHE A 1 192 ? -7.400 -19.488 -19.686 1.00 40.28 192 PHE A C 1
ATOM 1484 O O . PHE A 1 192 ? -7.512 -20.268 -18.745 1.00 40.28 192 PHE A O 1
ATOM 1491 N N . GLN A 1 193 ? -6.447 -19.670 -20.609 1.00 41.72 193 GLN A N 1
ATOM 1492 C CA . GLN A 1 193 ? -5.454 -20.757 -20.540 1.00 41.72 193 GLN A CA 1
ATOM 1493 C C . GLN A 1 193 ? -4.244 -20.386 -19.660 1.00 41.72 193 GLN A C 1
ATOM 1495 O O . GLN A 1 193 ? -3.106 -20.411 -20.121 1.00 41.72 193 GLN A O 1
ATOM 1500 N N . GLY A 1 194 ? -4.478 -19.991 -18.401 1.00 37.84 194 GLY A N 1
ATOM 1501 C CA . GLY A 1 194 ? -3.480 -20.008 -17.311 1.00 37.84 194 GLY A CA 1
ATOM 1502 C C . GLY A 1 194 ? -2.123 -19.315 -17.535 1.00 37.84 194 GLY A C 1
ATOM 1503 O O . GLY A 1 194 ? -1.197 -19.507 -16.750 1.00 37.84 194 GLY A O 1
ATOM 1504 N N . THR A 1 195 ? -1.954 -18.521 -18.591 1.00 35.78 195 THR A N 1
ATOM 1505 C CA . THR A 1 195 ? -0.678 -17.917 -18.971 1.00 35.78 195 THR A CA 1
ATOM 1506 C C . THR A 1 195 ? -0.952 -16.541 -19.558 1.00 35.78 195 THR A C 1
ATOM 1508 O O . THR A 1 195 ? -1.483 -16.390 -20.651 1.00 35.78 195 THR A O 1
ATOM 1511 N N . SER A 1 196 ? -0.624 -15.504 -18.790 1.00 36.97 196 SER A N 1
ATOM 1512 C CA . SER A 1 196 ? -0.744 -14.121 -19.251 1.00 36.97 196 SER A CA 1
ATOM 1513 C C . SER A 1 196 ? 0.006 -13.931 -20.590 1.00 36.97 196 SER A C 1
ATOM 1515 O O . SER A 1 196 ? 1.128 -14.434 -20.708 1.00 36.97 196 SER A O 1
ATOM 1517 N N . PRO A 1 197 ? -0.529 -13.188 -21.581 1.00 34.84 197 PRO A N 1
ATOM 1518 C CA . PRO A 1 197 ? 0.130 -12.939 -22.874 1.00 34.84 197 PRO A CA 1
ATOM 1519 C C . PRO A 1 197 ? 1.544 -12.344 -22.755 1.00 34.84 197 PRO A C 1
ATOM 1521 O O . PRO A 1 197 ? 2.381 -12.498 -23.641 1.00 34.84 197 PRO A O 1
ATOM 1524 N N . LEU A 1 198 ? 1.851 -11.701 -21.627 1.00 39.19 198 LEU A N 1
ATOM 1525 C CA . LEU A 1 198 ? 3.181 -11.167 -21.331 1.00 39.19 198 LEU A CA 1
ATOM 1526 C C . LEU A 1 198 ? 4.172 -12.240 -20.853 1.00 39.19 198 LEU A C 1
ATOM 1528 O O . LEU A 1 198 ? 5.359 -12.121 -21.148 1.00 39.19 198 LEU A O 1
ATOM 1532 N N . ARG A 1 199 ? 3.702 -13.347 -20.252 1.00 38.50 199 ARG A N 1
ATOM 1533 C CA . ARG A 1 199 ? 4.525 -14.564 -20.125 1.00 38.50 199 ARG A CA 1
ATOM 1534 C C . ARG A 1 199 ? 4.815 -15.166 -21.500 1.00 38.50 199 ARG A C 1
ATOM 1536 O O . ARG A 1 199 ? 5.898 -15.699 -21.675 1.00 38.50 199 ARG A O 1
ATOM 1543 N N . GLN A 1 200 ? 3.911 -15.041 -22.477 1.00 40.00 200 GLN A N 1
ATOM 1544 C CA . GLN A 1 200 ? 4.140 -15.528 -23.845 1.00 40.00 200 GLN A CA 1
ATOM 1545 C C . G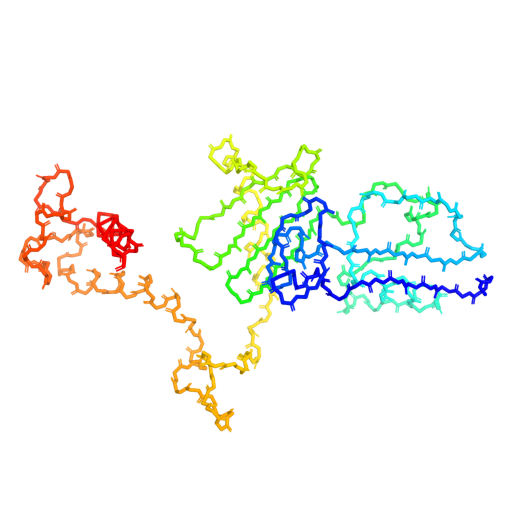LN A 1 200 ? 5.173 -14.713 -24.633 1.00 40.00 200 GLN A C 1
ATOM 1547 O O . GLN A 1 200 ? 5.804 -15.283 -25.507 1.00 40.00 200 GLN A O 1
ATOM 1552 N N . ALA A 1 201 ? 5.389 -13.421 -24.372 1.00 43.09 201 ALA A N 1
ATOM 1553 C CA . ALA A 1 201 ? 6.379 -12.652 -25.139 1.00 43.09 201 ALA A CA 1
ATOM 1554 C C . ALA A 1 201 ? 7.829 -13.038 -24.785 1.00 43.09 201 ALA A C 1
ATOM 1556 O O . ALA A 1 201 ? 8.635 -13.248 -25.687 1.00 43.09 201 ALA A O 1
ATOM 1557 N N . GLY A 1 202 ? 8.134 -13.173 -23.487 1.00 48.19 202 GLY A N 1
ATOM 1558 C CA . GLY A 1 202 ? 9.421 -13.698 -23.013 1.00 48.19 202 GLY A CA 1
ATOM 1559 C C . GLY A 1 202 ? 9.578 -15.183 -23.340 1.00 48.19 202 GLY A C 1
ATOM 1560 O O . GLY A 1 202 ? 10.576 -15.568 -23.940 1.00 48.19 202 GLY A O 1
ATOM 1561 N N . ARG A 1 203 ? 8.532 -15.988 -23.084 1.00 49.72 203 ARG A N 1
ATOM 1562 C CA . ARG A 1 203 ? 8.524 -17.410 -23.456 1.00 49.72 203 ARG A CA 1
ATOM 1563 C C . ARG A 1 203 ? 8.675 -17.633 -24.952 1.00 49.72 203 ARG A C 1
ATOM 1565 O O . ARG A 1 203 ? 9.402 -18.532 -25.308 1.00 49.72 203 ARG A O 1
ATOM 1572 N N . ARG A 1 204 ? 8.088 -16.820 -25.839 1.00 60.84 204 ARG A N 1
ATOM 1573 C CA . ARG A 1 204 ? 8.267 -17.002 -27.291 1.00 60.84 204 ARG A CA 1
ATOM 1574 C C . ARG A 1 204 ? 9.704 -16.765 -27.732 1.00 60.84 204 ARG A C 1
ATOM 1576 O O . ARG A 1 204 ? 10.154 -17.481 -28.608 1.00 60.84 204 ARG A O 1
ATOM 1583 N N . ILE A 1 205 ? 10.410 -15.772 -27.186 1.00 65.44 205 ILE A N 1
ATOM 1584 C CA . ILE A 1 205 ? 11.817 -15.549 -27.558 1.00 65.44 205 ILE A CA 1
ATOM 1585 C C . ILE A 1 205 ? 12.671 -16.704 -27.035 1.00 65.44 205 ILE A C 1
ATOM 1587 O O . ILE A 1 205 ? 13.460 -17.249 -27.798 1.00 65.44 205 ILE A O 1
ATOM 1591 N N . ASP A 1 206 ? 12.452 -17.115 -25.787 1.00 70.94 206 ASP A N 1
ATOM 1592 C CA . ASP A 1 206 ? 13.200 -18.209 -25.167 1.00 70.94 206 ASP A CA 1
ATOM 1593 C C . ASP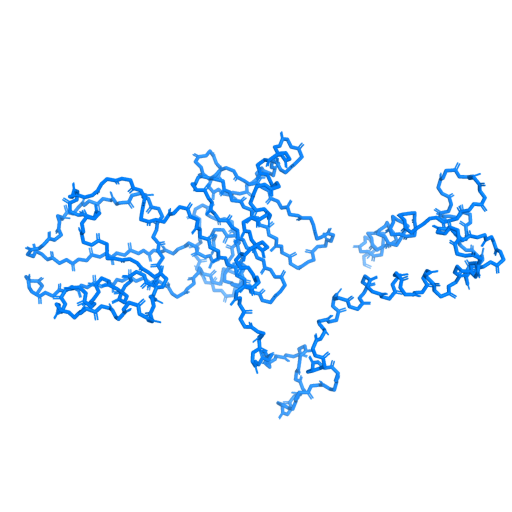 A 1 206 ? 12.894 -19.567 -25.836 1.00 70.94 206 ASP A C 1
ATOM 1595 O O . ASP A 1 206 ? 13.811 -20.325 -26.122 1.00 70.94 206 ASP A O 1
ATOM 1599 N N . GLU A 1 207 ? 11.631 -19.848 -26.174 1.00 72.56 207 GLU A N 1
ATOM 1600 C CA . GLU A 1 207 ? 11.185 -21.052 -26.894 1.00 72.56 207 GLU A CA 1
ATOM 1601 C C . GLU A 1 207 ? 11.689 -21.068 -28.343 1.00 72.56 207 GLU A C 1
ATOM 1603 O O . GLU A 1 207 ? 12.108 -22.112 -28.828 1.00 72.56 207 GLU A O 1
ATOM 1608 N N . ILE A 1 208 ? 11.677 -19.927 -29.048 1.00 69.44 208 ILE 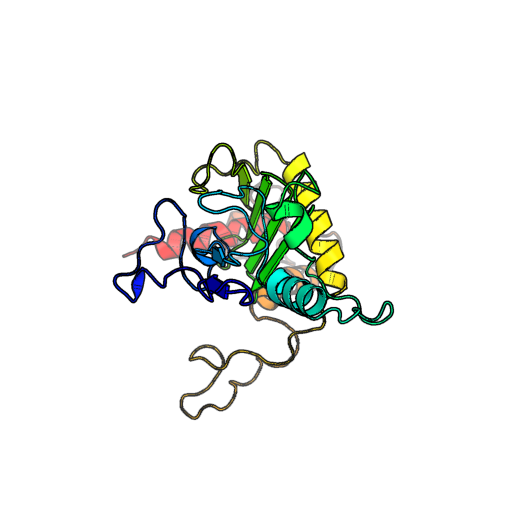A N 1
ATOM 1609 C CA . ILE A 1 208 ? 12.227 -19.831 -30.411 1.00 69.44 208 ILE A CA 1
ATOM 1610 C C . ILE A 1 208 ? 13.746 -20.009 -30.385 1.00 69.44 208 ILE A C 1
ATOM 1612 O O . ILE A 1 208 ? 14.281 -20.659 -31.276 1.00 69.44 208 ILE A O 1
ATOM 1616 N N . PHE A 1 209 ? 14.429 -19.447 -29.386 1.00 78.81 209 PHE A N 1
ATOM 1617 C CA . PHE A 1 209 ? 15.871 -19.599 -29.220 1.00 78.81 209 PHE A CA 1
ATOM 1618 C C . PHE A 1 209 ? 16.236 -21.055 -28.929 1.00 78.81 209 PHE A C 1
ATOM 1620 O O . PHE A 1 209 ? 17.030 -21.633 -29.657 1.00 78.81 209 PHE A O 1
ATOM 1627 N N . GLN A 1 210 ? 15.574 -21.683 -27.954 1.00 80.75 210 GLN A N 1
ATOM 1628 C CA . GLN A 1 210 ? 15.774 -23.101 -27.636 1.00 80.75 210 GLN A CA 1
ATOM 1629 C C . GLN A 1 210 ? 15.398 -24.038 -28.792 1.00 80.75 210 GLN A C 1
ATOM 1631 O O . GLN A 1 210 ? 16.005 -25.087 -28.943 1.00 80.75 210 GLN A O 1
ATOM 1636 N N . ALA A 1 211 ? 14.403 -23.691 -29.614 1.00 77.38 211 ALA A N 1
ATOM 1637 C CA . ALA A 1 211 ? 14.051 -24.482 -30.795 1.00 77.38 211 ALA A CA 1
ATOM 1638 C C . ALA A 1 211 ? 15.030 -24.295 -31.970 1.00 77.38 211 ALA A C 1
ATOM 1640 O O . ALA A 1 211 ? 15.064 -25.132 -32.875 1.00 77.38 211 ALA A O 1
ATOM 1641 N N . ALA A 1 212 ? 15.766 -23.182 -31.995 1.00 78.19 212 ALA A N 1
ATOM 1642 C CA . ALA A 1 212 ? 16.775 -22.885 -33.005 1.00 78.19 212 ALA A CA 1
ATOM 1643 C C . ALA A 1 212 ? 18.152 -23.463 -32.642 1.00 78.19 212 ALA A C 1
ATOM 1645 O O . ALA A 1 212 ? 18.886 -23.817 -33.558 1.00 78.19 212 ALA A O 1
ATOM 1646 N N . ASP A 1 213 ? 18.455 -23.587 -31.348 1.00 85.38 213 ASP A N 1
ATOM 1647 C CA . ASP A 1 213 ? 19.682 -24.167 -30.787 1.00 85.38 213 ASP A CA 1
ATOM 1648 C C . ASP A 1 213 ? 19.657 -25.692 -30.970 1.00 85.38 213 ASP A C 1
ATOM 1650 O O . ASP A 1 213 ? 19.036 -26.426 -30.195 1.00 85.38 213 ASP A O 1
ATOM 1654 N N . ARG A 1 214 ? 20.221 -26.177 -32.084 1.00 83.94 214 ARG A N 1
ATOM 1655 C CA . ARG A 1 214 ? 20.114 -27.592 -32.470 1.00 83.94 214 ARG A CA 1
ATOM 1656 C C . ARG A 1 214 ? 21.187 -28.438 -31.813 1.00 83.94 214 ARG A C 1
ATOM 1658 O O . ARG A 1 214 ? 20.967 -29.642 -31.652 1.00 83.94 214 ARG A O 1
ATOM 1665 N N . ASP A 1 215 ? 22.330 -27.844 -31.500 1.00 84.31 215 ASP A N 1
ATOM 1666 C CA . ASP A 1 215 ? 23.453 -28.529 -30.871 1.00 84.31 215 ASP A CA 1
ATOM 1667 C C . ASP A 1 215 ? 23.494 -28.370 -29.339 1.00 84.31 215 ASP A C 1
ATOM 1669 O O . ASP A 1 215 ? 24.169 -29.156 -28.667 1.00 84.31 215 ASP A O 1
ATOM 1673 N N . GLY A 1 216 ? 22.670 -27.482 -28.776 1.00 84.50 216 GLY A N 1
ATOM 1674 C CA . GLY A 1 216 ? 22.427 -27.340 -27.344 1.00 84.50 216 GLY A CA 1
ATOM 1675 C C . GLY A 1 216 ? 23.528 -26.578 -26.613 1.00 84.50 216 GLY A C 1
ATOM 1676 O O . GLY A 1 216 ? 23.711 -26.790 -25.408 1.00 84.50 216 GLY A O 1
ATOM 1677 N N . ASP A 1 217 ? 24.288 -25.740 -27.316 1.00 86.88 217 ASP A N 1
ATOM 1678 C CA . ASP A 1 217 ? 25.433 -25.015 -26.766 1.00 86.88 217 ASP A CA 1
ATOM 1679 C C . ASP A 1 217 ? 25.068 -23.644 -26.155 1.00 86.88 217 ASP A C 1
ATOM 1681 O O . ASP A 1 217 ? 25.939 -22.923 -25.651 1.00 86.88 217 ASP A O 1
ATOM 1685 N N . ALA A 1 218 ? 23.766 -23.332 -26.107 1.00 83.19 218 ALA A N 1
ATOM 1686 C CA . ALA A 1 218 ? 23.175 -22.110 -25.567 1.00 83.19 218 ALA A CA 1
ATOM 1687 C C . ALA A 1 218 ? 23.528 -20.823 -26.336 1.00 83.19 218 ALA A C 1
ATOM 1689 O O . ALA A 1 218 ? 23.333 -19.713 -25.818 1.00 83.19 218 ALA A O 1
ATOM 1690 N N . LYS A 1 219 ? 23.979 -20.955 -27.584 1.00 89.06 219 LYS A N 1
ATOM 1691 C CA . LYS A 1 219 ? 24.165 -19.867 -28.545 1.00 89.06 219 LYS A CA 1
ATOM 1692 C C . LYS A 1 219 ? 23.671 -20.319 -29.923 1.00 89.06 219 LYS A C 1
ATOM 1694 O O . LYS A 1 219 ? 23.425 -21.485 -30.163 1.00 89.06 219 LYS A O 1
ATOM 1699 N N . LEU A 1 220 ? 23.413 -19.375 -30.823 1.00 85.94 220 LEU A N 1
ATOM 1700 C CA . LEU A 1 220 ? 22.941 -19.690 -32.172 1.00 85.94 220 LEU A CA 1
ATOM 1701 C C . LEU A 1 220 ? 24.021 -19.342 -33.178 1.00 85.94 220 LEU A C 1
ATOM 1703 O O . LEU A 1 220 ? 24.397 -18.174 -33.311 1.00 85.94 220 LEU A O 1
ATOM 1707 N N . SER A 1 221 ? 24.483 -20.340 -33.922 1.00 86.81 221 SER A N 1
ATOM 1708 C CA . SER A 1 221 ? 25.301 -20.109 -35.106 1.00 86.81 221 SER A CA 1
ATOM 1709 C C . SER A 1 221 ? 24.475 -19.468 -36.231 1.00 86.81 221 SER A C 1
ATOM 1711 O O . SER A 1 221 ? 23.237 -19.435 -36.224 1.00 86.81 221 SER A O 1
ATOM 1713 N N . ARG A 1 222 ? 25.162 -18.971 -37.263 1.00 82.88 222 ARG A N 1
ATOM 1714 C CA . ARG A 1 222 ? 24.514 -18.361 -38.434 1.00 82.88 222 ARG A CA 1
ATOM 1715 C C . ARG A 1 222 ? 23.566 -19.312 -39.175 1.00 82.88 222 ARG A C 1
ATOM 1717 O O . ARG A 1 222 ? 22.599 -18.843 -39.775 1.00 82.88 222 ARG A O 1
ATOM 1724 N N . ASP A 1 223 ? 23.836 -20.613 -39.117 1.00 81.94 223 ASP A N 1
ATOM 1725 C CA . ASP A 1 223 ? 23.038 -21.654 -39.773 1.00 81.94 223 ASP A CA 1
ATOM 1726 C C . ASP A 1 223 ? 21.814 -22.075 -38.941 1.00 81.94 223 ASP A C 1
ATOM 1728 O O . ASP A 1 223 ? 20.813 -22.553 -39.483 1.00 81.94 223 ASP A O 1
ATOM 1732 N N . GLU A 1 224 ? 21.869 -21.867 -37.628 1.00 79.06 224 GLU A N 1
ATOM 1733 C CA . GLU A 1 224 ? 20.779 -22.143 -36.689 1.00 79.06 224 GLU A CA 1
ATOM 1734 C C . GLU A 1 224 ? 19.811 -20.971 -36.564 1.00 79.06 224 GLU A C 1
ATOM 1736 O O . GLU A 1 224 ? 18.618 -21.156 -36.310 1.00 79.06 224 GLU A O 1
ATOM 1741 N N . PHE A 1 225 ? 20.295 -19.751 -36.794 1.00 79.69 225 PHE A N 1
ATOM 1742 C CA . PHE A 1 225 ? 19.502 -18.555 -36.591 1.00 79.69 225 PHE A CA 1
ATOM 1743 C C . PHE A 1 225 ? 18.421 -18.372 -37.681 1.00 79.69 225 PHE A C 1
ATOM 1745 O O . PHE A 1 225 ? 18.731 -18.088 -38.843 1.00 79.69 225 PHE A O 1
ATOM 1752 N N . PRO A 1 226 ? 17.118 -18.409 -37.335 1.00 66.12 226 PRO A N 1
ATOM 1753 C CA . PRO A 1 226 ? 16.023 -18.443 -38.312 1.00 66.12 226 PRO A CA 1
ATOM 1754 C C . PRO A 1 226 ? 15.833 -17.136 -39.106 1.00 66.12 226 PRO A C 1
ATOM 1756 O O . PRO A 1 226 ? 15.021 -17.084 -40.030 1.00 66.12 226 PRO A O 1
ATOM 1759 N N . ARG A 1 227 ? 16.546 -16.057 -38.753 1.00 67.50 227 ARG A N 1
ATOM 1760 C CA . ARG A 1 227 ? 16.482 -14.741 -39.415 1.00 67.50 227 ARG A CA 1
ATOM 1761 C C . ARG A 1 227 ? 17.875 -14.239 -39.795 1.00 67.50 227 ARG A C 1
ATOM 1763 O O . ARG A 1 227 ? 18.327 -13.205 -39.309 1.00 67.50 227 ARG A O 1
ATOM 1770 N N . SER A 1 228 ? 18.545 -14.958 -40.690 1.00 69.06 228 SER A N 1
ATOM 1771 C CA . SER A 1 228 ? 19.927 -14.684 -41.121 1.00 69.06 228 SER A CA 1
ATOM 1772 C C . SER A 1 228 ? 20.198 -13.240 -41.581 1.00 69.06 228 SER A C 1
ATOM 1774 O O . SER A 1 228 ? 21.317 -12.754 -41.436 1.00 69.06 228 SER A O 1
ATOM 1776 N N . ALA A 1 229 ? 19.185 -12.520 -42.077 1.00 74.88 229 ALA A N 1
ATOM 1777 C CA . ALA A 1 229 ? 19.305 -11.130 -42.530 1.00 74.88 229 ALA A CA 1
ATOM 1778 C C . ALA A 1 229 ? 19.622 -10.114 -41.415 1.00 74.88 229 ALA A C 1
ATOM 1780 O O . ALA A 1 229 ? 20.134 -9.039 -41.709 1.00 74.88 229 ALA A O 1
ATOM 1781 N N . VAL A 1 230 ? 19.322 -10.437 -40.153 1.00 78.94 230 VAL A N 1
ATOM 1782 C CA . VAL A 1 230 ? 19.596 -9.558 -38.999 1.00 78.94 230 VAL A CA 1
ATOM 1783 C C . VAL A 1 230 ? 20.667 -10.122 -38.068 1.00 78.94 230 VAL A C 1
ATOM 1785 O O . VAL A 1 230 ? 20.939 -9.519 -37.040 1.00 78.94 230 VAL A O 1
ATOM 1788 N N . PHE A 1 231 ? 21.292 -11.247 -38.430 1.00 80.50 231 PHE A N 1
ATOM 1789 C CA . PHE A 1 231 ? 22.265 -11.951 -37.591 1.00 80.50 231 PHE A CA 1
ATOM 1790 C C . PHE A 1 231 ? 23.399 -11.028 -37.127 1.00 80.50 231 PHE A C 1
ATOM 1792 O O . PHE A 1 231 ? 23.560 -10.809 -35.935 1.00 80.50 231 PHE A O 1
ATOM 1799 N N . SER A 1 232 ? 24.087 -10.375 -38.067 1.00 82.50 232 SER A N 1
ATOM 1800 C CA . SER A 1 232 ? 25.187 -9.442 -37.772 1.00 82.50 232 SER A CA 1
ATOM 1801 C C . SER A 1 232 ? 24.753 -8.153 -37.069 1.00 82.50 232 SER A C 1
ATOM 1803 O O . SER A 1 232 ? 25.599 -7.366 -36.674 1.00 82.50 232 SER A O 1
ATOM 1805 N N . ALA A 1 233 ? 23.449 -7.886 -36.982 1.00 82.50 233 ALA A N 1
ATOM 1806 C CA . ALA A 1 233 ? 22.926 -6.758 -36.218 1.00 82.50 233 ALA A CA 1
ATOM 1807 C C . ALA A 1 233 ? 22.571 -7.154 -34.775 1.00 82.50 233 ALA A C 1
ATOM 1809 O O . ALA A 1 233 ? 22.358 -6.273 -33.945 1.00 82.50 233 ALA A O 1
ATOM 1810 N N . ILE A 1 234 ? 22.457 -8.457 -34.505 1.00 84.00 234 ILE A N 1
ATOM 1811 C CA . ILE A 1 234 ? 22.154 -9.024 -33.191 1.00 84.00 234 ILE A CA 1
ATOM 1812 C C . ILE A 1 234 ? 23.442 -9.458 -32.491 1.00 84.00 234 ILE A C 1
ATOM 1814 O O . ILE A 1 234 ? 23.571 -9.152 -31.315 1.00 84.00 234 ILE A O 1
ATOM 1818 N N . ASP A 1 235 ? 24.356 -10.116 -33.210 1.00 87.12 235 ASP A N 1
ATOM 1819 C CA . ASP A 1 235 ? 25.723 -10.455 -32.778 1.00 87.12 235 ASP A CA 1
ATOM 1820 C C . ASP A 1 235 ? 26.489 -9.156 -32.474 1.00 87.12 235 ASP A C 1
ATOM 1822 O O . ASP A 1 235 ? 26.971 -8.465 -33.376 1.00 87.12 235 ASP A O 1
ATOM 1826 N N . ALA A 1 236 ? 26.454 -8.746 -31.208 1.00 84.88 236 ALA A N 1
ATOM 1827 C CA . ALA A 1 236 ? 26.854 -7.412 -30.780 1.00 84.88 236 ALA A CA 1
ATOM 1828 C C . ALA A 1 236 ? 28.337 -7.361 -30.411 1.00 84.88 236 ALA A C 1
ATOM 1830 O O . ALA A 1 236 ? 28.955 -6.297 -30.516 1.00 84.88 236 ALA A O 1
ATOM 1831 N N . ASP A 1 237 ? 28.894 -8.488 -29.971 1.00 86.31 237 ASP A N 1
ATOM 1832 C CA . ASP A 1 237 ? 30.318 -8.632 -29.685 1.00 86.31 237 ASP A CA 1
ATOM 1833 C C . ASP A 1 237 ? 31.130 -9.145 -30.889 1.00 86.31 237 ASP A C 1
ATOM 1835 O O . ASP A 1 237 ? 32.359 -9.020 -30.891 1.00 86.31 237 ASP A O 1
ATOM 1839 N N . GLY A 1 238 ? 30.457 -9.584 -31.958 1.00 86.31 238 GLY A N 1
ATOM 1840 C CA . GLY A 1 238 ? 31.067 -9.967 -33.226 1.00 86.31 238 GLY A CA 1
ATOM 1841 C C . GLY A 1 238 ? 31.775 -11.316 -33.159 1.00 86.31 238 GLY A C 1
ATOM 1842 O O . GLY A 1 238 ? 32.691 -11.554 -33.956 1.00 86.31 238 GLY A O 1
ATOM 1843 N N . ASP A 1 239 ? 31.408 -12.170 -32.202 1.00 89.12 239 ASP A N 1
ATOM 1844 C CA . ASP A 1 239 ? 32.040 -13.470 -31.987 1.00 89.12 239 ASP A CA 1
ATOM 1845 C C . ASP A 1 239 ? 31.557 -14.553 -32.974 1.00 89.12 239 ASP A C 1
ATOM 1847 O O . ASP A 1 239 ? 32.127 -15.649 -33.038 1.00 89.12 239 ASP A O 1
ATOM 1851 N N . GLY A 1 240 ? 30.568 -14.220 -33.812 1.00 85.62 240 GLY A N 1
ATOM 1852 C CA . GLY A 1 240 ? 30.001 -15.100 -34.826 1.00 85.62 240 GLY A CA 1
ATOM 1853 C C . GLY A 1 240 ? 28.872 -15.993 -34.313 1.00 85.62 240 GLY A C 1
ATOM 1854 O O . GLY A 1 240 ? 28.399 -16.851 -35.068 1.00 85.62 240 GLY A O 1
ATOM 1855 N N . PHE A 1 241 ? 28.425 -15.788 -33.076 1.00 89.44 241 PHE A N 1
ATOM 1856 C CA . PHE A 1 241 ? 27.298 -16.456 -32.450 1.00 89.44 241 PHE A CA 1
ATOM 1857 C C . PHE A 1 241 ? 26.301 -15.433 -31.902 1.00 89.44 241 PHE A C 1
ATOM 1859 O O . PHE A 1 241 ? 26.577 -14.251 -31.769 1.00 89.44 241 PHE A O 1
ATOM 1866 N N . VAL A 1 242 ? 25.081 -15.890 -31.630 1.00 87.25 242 VAL A N 1
ATOM 1867 C CA . VAL A 1 242 ? 24.038 -15.049 -31.042 1.00 87.25 242 VAL A CA 1
ATOM 1868 C C . VAL A 1 242 ? 23.545 -15.678 -29.751 1.00 87.25 242 VAL A C 1
ATOM 1870 O O . VAL A 1 242 ? 22.980 -16.773 -29.751 1.00 87.25 242 VAL A O 1
ATOM 1873 N N . THR A 1 243 ? 23.701 -14.960 -28.647 1.00 87.94 243 THR A N 1
ATOM 1874 C CA . THR A 1 243 ? 23.197 -15.353 -27.330 1.00 87.94 243 THR A CA 1
ATOM 1875 C C . THR A 1 243 ? 21.775 -14.847 -27.086 1.00 87.94 243 THR A C 1
ATOM 1877 O O . THR A 1 243 ? 21.300 -13.873 -27.679 1.00 87.94 243 THR A O 1
ATOM 1880 N N . ILE A 1 244 ? 21.070 -15.465 -26.133 1.00 81.50 244 ILE A N 1
ATOM 1881 C CA . ILE A 1 244 ? 19.715 -15.033 -25.755 1.00 81.50 244 ILE A CA 1
ATOM 1882 C C . ILE A 1 244 ? 19.681 -13.575 -25.261 1.00 81.50 244 ILE A C 1
ATOM 1884 O O . ILE A 1 244 ? 18.689 -12.866 -25.447 1.00 81.50 244 ILE A O 1
ATOM 1888 N N . ASN A 1 245 ? 20.767 -13.105 -24.642 1.00 81.31 245 ASN A N 1
ATOM 1889 C CA . ASN A 1 245 ? 20.865 -11.745 -24.121 1.00 81.31 245 ASN A CA 1
ATOM 1890 C C . ASN A 1 245 ? 20.988 -10.719 -25.249 1.00 81.31 245 ASN A C 1
ATOM 1892 O O . ASN A 1 245 ? 20.320 -9.687 -25.203 1.00 81.31 245 ASN A O 1
ATOM 1896 N N . GLU A 1 246 ? 21.753 -11.033 -26.288 1.00 82.19 246 GLU A N 1
ATOM 1897 C CA . GLU A 1 246 ? 21.879 -10.204 -27.487 1.00 82.19 246 GLU A CA 1
ATOM 1898 C C . GLU A 1 246 ? 20.570 -10.124 -28.269 1.00 82.19 246 GLU A C 1
ATOM 1900 O O . GLU A 1 246 ? 20.130 -9.036 -28.645 1.00 82.19 246 GLU A O 1
ATOM 1905 N N . VAL A 1 247 ? 19.858 -11.249 -28.409 1.00 80.44 247 VAL A N 1
ATOM 1906 C CA . VAL A 1 247 ? 18.512 -11.263 -29.003 1.00 80.44 247 VAL A CA 1
ATOM 1907 C C . VAL A 1 247 ? 17.568 -10.337 -28.233 1.00 80.44 247 VAL A C 1
ATOM 1909 O O . VAL A 1 247 ? 16.851 -9.526 -28.828 1.00 80.44 247 VAL A O 1
ATOM 1912 N N . ARG A 1 248 ? 17.566 -10.422 -26.897 1.00 81.12 248 ARG A N 1
ATOM 1913 C CA . ARG A 1 248 ? 16.728 -9.570 -26.038 1.00 81.12 248 ARG A CA 1
ATOM 1914 C C . ARG A 1 248 ? 17.117 -8.092 -26.146 1.00 81.12 248 ARG A C 1
ATOM 1916 O O . ARG A 1 248 ? 16.225 -7.243 -26.189 1.00 81.12 248 ARG A O 1
ATOM 1923 N N . ALA A 1 249 ? 18.411 -7.783 -26.223 1.00 78.62 249 ALA A N 1
ATOM 1924 C CA . ALA A 1 249 ? 18.919 -6.423 -26.384 1.00 78.62 249 ALA A CA 1
ATOM 1925 C C . ALA A 1 249 ? 18.554 -5.824 -27.755 1.00 78.62 249 ALA A C 1
ATOM 1927 O O . ALA A 1 249 ? 18.094 -4.688 -27.832 1.00 78.62 249 ALA A O 1
ATOM 1928 N N . TYR A 1 250 ? 18.657 -6.592 -28.836 1.00 79.88 250 TYR A N 1
ATOM 1929 C CA . TYR A 1 250 ? 18.299 -6.128 -30.177 1.00 79.88 250 TYR A CA 1
ATOM 1930 C C . TYR A 1 250 ? 16.800 -5.825 -30.331 1.00 79.88 250 TYR A C 1
ATOM 1932 O O . TYR A 1 250 ? 16.398 -4.802 -30.888 1.00 79.88 250 TYR A O 1
ATOM 1940 N N . TYR A 1 251 ? 15.927 -6.694 -29.816 1.00 71.88 251 TYR A N 1
ATOM 1941 C CA . TYR A 1 251 ? 14.483 -6.453 -29.905 1.00 71.88 251 TYR A CA 1
ATOM 1942 C C . TYR A 1 251 ? 13.986 -5.378 -28.931 1.00 71.88 251 TYR A C 1
ATOM 1944 O O . TYR A 1 251 ? 12.903 -4.821 -29.147 1.00 71.88 251 TYR A O 1
ATOM 1952 N N . SER A 1 252 ? 14.748 -5.061 -27.880 1.00 69.38 252 SER A N 1
ATOM 1953 C CA . SER A 1 252 ? 14.436 -3.928 -27.008 1.00 69.38 252 SER A CA 1
ATOM 1954 C C . SER A 1 252 ? 14.746 -2.593 -27.695 1.00 69.38 252 SER A C 1
ATOM 1956 O O . SER A 1 252 ? 13.904 -1.698 -27.637 1.00 69.38 252 SER A O 1
ATOM 1958 N N . THR A 1 253 ? 15.860 -2.488 -28.432 1.00 68.44 253 THR A N 1
ATOM 1959 C CA . THR A 1 253 ? 16.277 -1.269 -29.155 1.00 68.44 253 THR A CA 1
ATOM 1960 C C . THR A 1 253 ? 15.430 -0.971 -30.399 1.00 68.44 253 THR A C 1
ATOM 1962 O O . THR A 1 253 ? 15.065 0.179 -30.646 1.00 68.44 253 THR A O 1
ATOM 1965 N N . GLN A 1 254 ? 15.029 -1.999 -31.153 1.00 65.12 254 GLN A N 1
ATOM 1966 C CA . GLN A 1 254 ? 14.106 -1.869 -32.295 1.00 65.12 254 GLN A CA 1
ATOM 1967 C C . GLN A 1 254 ? 12.732 -1.311 -31.878 1.00 65.12 254 GLN A C 1
ATOM 1969 O O . GLN A 1 254 ? 12.113 -0.521 -32.595 1.00 65.12 254 GLN A O 1
ATOM 1974 N N . ARG A 1 255 ? 12.246 -1.687 -30.687 1.00 52.69 255 ARG A N 1
ATOM 1975 C CA . ARG A 1 255 ? 10.953 -1.216 -30.169 1.00 52.69 255 ARG A CA 1
ATOM 1976 C C . ARG A 1 255 ? 10.981 0.260 -29.785 1.00 52.69 255 ARG A C 1
ATOM 1978 O O . ARG A 1 255 ? 10.021 0.963 -30.091 1.00 52.69 255 ARG A O 1
ATOM 1985 N N . THR A 1 256 ? 12.072 0.741 -29.194 1.00 44.56 256 THR A N 1
ATOM 1986 C CA . THR A 1 256 ? 12.253 2.166 -28.877 1.00 44.56 256 THR A CA 1
ATOM 1987 C C . THR A 1 256 ? 12.313 3.033 -30.134 1.00 44.56 256 THR A C 1
ATOM 1989 O O . THR A 1 256 ? 11.692 4.092 -30.155 1.00 44.56 256 THR A O 1
ATOM 1992 N N . GLN A 1 257 ? 12.961 2.568 -31.208 1.00 42.72 257 GLN A N 1
ATOM 1993 C CA . GLN A 1 257 ? 13.008 3.300 -32.483 1.00 42.72 257 GLN A CA 1
ATOM 1994 C C . GLN A 1 257 ? 11.644 3.361 -33.193 1.00 42.72 257 GLN A C 1
ATOM 1996 O O . GLN A 1 257 ? 11.297 4.382 -33.787 1.00 42.72 257 GLN A O 1
ATOM 2001 N N . SER A 1 258 ? 10.822 2.309 -33.085 1.00 38.97 258 SER A N 1
ATOM 2002 C CA . SER A 1 258 ? 9.463 2.301 -33.653 1.00 38.97 258 SER A CA 1
ATOM 2003 C C . SER A 1 258 ? 8.468 3.221 -32.926 1.00 38.97 258 SER A C 1
ATOM 2005 O O . SER A 1 258 ? 7.467 3.608 -33.517 1.00 38.97 258 SER A O 1
ATOM 2007 N N . SER A 1 259 ? 8.750 3.611 -31.675 1.00 40.44 259 SER A N 1
ATOM 2008 C CA . SER A 1 259 ? 7.938 4.569 -30.902 1.00 40.44 259 SER A CA 1
ATOM 2009 C C . SER A 1 259 ? 8.351 6.038 -31.062 1.00 40.44 259 SER A C 1
ATOM 2011 O O . SER A 1 259 ? 7.712 6.907 -30.476 1.00 40.44 259 SER A O 1
ATOM 2013 N N . THR A 1 260 ? 9.416 6.323 -31.821 1.00 35.94 260 THR A N 1
ATOM 2014 C CA . THR A 1 260 ? 9.943 7.685 -32.040 1.00 35.94 260 THR A CA 1
ATOM 2015 C C . THR A 1 260 ? 9.759 8.209 -33.466 1.00 35.94 260 THR A C 1
ATOM 2017 O O . THR A 1 260 ? 10.193 9.323 -33.748 1.00 35.94 260 THR A O 1
ATOM 2020 N N . ASN A 1 261 ? 9.117 7.452 -34.361 1.00 27.44 261 ASN A N 1
ATOM 2021 C CA . ASN A 1 261 ? 8.625 8.010 -35.622 1.00 27.44 261 ASN A CA 1
ATOM 2022 C C . ASN A 1 261 ? 7.193 8.537 -35.413 1.00 27.44 261 ASN A C 1
ATOM 2024 O O . ASN A 1 261 ? 6.393 7.804 -34.830 1.00 27.44 261 ASN A O 1
ATOM 2028 N N . PRO A 1 262 ? 6.905 9.789 -35.819 1.00 39.06 262 PRO A N 1
ATOM 2029 C CA . PRO A 1 262 ? 5.642 10.476 -35.539 1.00 39.06 262 PRO A CA 1
ATOM 2030 C C . PRO A 1 262 ? 4.414 9.782 -36.136 1.00 39.06 262 PRO A C 1
ATOM 2032 O O . PRO A 1 262 ? 4.550 9.124 -37.194 1.00 39.06 262 PRO A O 1
#

pLDDT: mean 84.94, std 18.11, range [27.44, 98.75]

Secondary structure (DSSP, 8-state):
-TT--EEEE-SSS--TTTSS---TTS---TT-SSHHHH---EEEE-TTTSPTT----S---THHHHHHHHHHTTPPPPTTS--S----HHHHTTSS-S-S-SEEEEEETTEEEEEETTEEEEE-SSSS-PPEEEETTT-TT--S--TTT-HHHHHHHHHHHHHHHTTSPPPS----STTTB-TTSPBPTTSSSSS-HHHHHHHHHHHHHHHH-SS-SSEE-TTT-TTGGGHHHH-SS-SS-EEHHHHHHHHHHHHHHHTS--

Radius of gyration: 24.17 Å; chains: 1; bounding box: 53×45×67 Å